Protein AF-A0A3P1SXV9-F1 (afdb_monomer_lite)

Secondary structure (DSSP, 8-state):
---------TT-----TTTTTS-PPPEEEETTEEEEEHHHHHHHHTPPP-TTTTTTS-GGGEEEEEEEETTEEEEEEEEEHHHHHHHHHH--S-HHHHHHHHHIIIIIHHHHHHHSS-------SS-SEEETTS--EEEEETTEEEEEEEETTEEEEEHHHHHHHTT--S-HHHHHHHHGGGSS-EEEEEETT-SSPEEEEEHHHHHHHHHT-GGG-SS--------

Structure (mmCIF, N/CA/C/O backbone):
data_AF-A0A3P1SXV9-F1
#
_entry.id   AF-A0A3P1SXV9-F1
#
loop_
_atom_site.group_PDB
_atom_site.id
_atom_site.type_symbol
_atom_site.label_atom_id
_atom_site.label_alt_id
_atom_site.label_comp_id
_atom_site.label_asym_id
_atom_site.label_entity_id
_atom_site.label_seq_id
_atom_site.pdbx_PDB_ins_code
_atom_site.Cartn_x
_atom_site.Cartn_y
_atom_site.Cartn_z
_atom_site.occupancy
_atom_site.B_iso_or_equiv
_atom_site.auth_seq_id
_atom_site.auth_comp_id
_atom_site.auth_asym_id
_atom_site.auth_atom_id
_atom_site.pdbx_PDB_model_num
ATOM 1 N N . MET A 1 1 ? -11.748 16.900 -32.948 1.00 36.78 1 MET A N 1
ATOM 2 C CA . MET A 1 1 ? -11.140 15.558 -32.818 1.00 36.78 1 MET A CA 1
ATOM 3 C C . MET A 1 1 ? -10.527 15.464 -31.430 1.00 36.78 1 MET A C 1
ATOM 5 O O . MET A 1 1 ? -9.451 16.001 -31.193 1.00 36.78 1 MET A O 1
ATOM 9 N N . GLU A 1 2 ? -11.293 14.920 -30.488 1.00 30.27 2 GLU A N 1
ATOM 10 C CA . GLU A 1 2 ? -10.910 14.786 -29.080 1.00 30.27 2 GLU A CA 1
ATOM 11 C C . GLU A 1 2 ? -9.734 13.822 -28.918 1.00 30.27 2 GLU A C 1
ATOM 13 O O . GLU A 1 2 ? -9.781 12.669 -29.347 1.00 30.27 2 GLU A O 1
ATOM 18 N N . LYS A 1 3 ? -8.665 14.304 -28.281 1.00 29.25 3 LYS A N 1
ATOM 19 C CA . LYS A 1 3 ? -7.526 13.486 -27.873 1.00 29.25 3 LYS A CA 1
ATOM 20 C C . LYS A 1 3 ? -7.948 12.684 -26.642 1.00 29.25 3 LYS A C 1
ATOM 22 O O . LYS A 1 3 ? -8.058 13.249 -25.556 1.00 29.25 3 LYS A O 1
ATOM 27 N N . LYS A 1 4 ? -8.188 11.379 -26.807 1.00 29.05 4 LYS A N 1
ATOM 28 C CA . LYS A 1 4 ? -8.381 10.460 -25.678 1.00 29.05 4 LYS A CA 1
ATOM 29 C C . LYS A 1 4 ? -7.120 10.470 -24.813 1.00 29.05 4 LYS A C 1
ATOM 31 O O . LYS A 1 4 ? -6.040 10.078 -25.246 1.00 29.05 4 LYS A O 1
ATOM 36 N N . LYS A 1 5 ? -7.285 10.987 -23.600 1.00 26.23 5 LYS A N 1
ATOM 37 C CA . LYS A 1 5 ? -6.325 10.980 -22.502 1.00 26.23 5 LYS A CA 1
ATOM 38 C C . LYS A 1 5 ? -6.169 9.523 -22.066 1.00 26.23 5 LYS A C 1
ATOM 40 O O . LYS A 1 5 ? -7.127 8.952 -21.560 1.00 26.23 5 LYS A O 1
ATOM 45 N N . THR A 1 6 ? -5.017 8.910 -22.321 1.00 31.61 6 THR A N 1
ATOM 46 C CA . THR A 1 6 ? -4.733 7.545 -21.864 1.00 31.61 6 THR A CA 1
ATOM 47 C C . THR A 1 6 ? -4.820 7.522 -20.342 1.00 31.61 6 THR A C 1
ATOM 49 O O . THR A 1 6 ? -4.060 8.209 -19.656 1.00 31.61 6 THR A O 1
ATOM 52 N N . GLU A 1 7 ? -5.814 6.800 -19.836 1.00 31.81 7 GLU A N 1
ATOM 53 C CA . GLU A 1 7 ? -6.092 6.622 -18.419 1.00 31.81 7 GLU A CA 1
ATOM 54 C C . GLU A 1 7 ? -4.882 5.953 -17.765 1.00 31.81 7 GLU A C 1
ATOM 56 O O . GLU A 1 7 ? -4.458 4.861 -18.142 1.00 31.81 7 GLU A O 1
ATOM 61 N N . GLN A 1 8 ? -4.268 6.661 -16.819 1.00 33.22 8 GLN A N 1
ATOM 62 C CA . GLN A 1 8 ? -3.246 6.083 -15.962 1.00 33.22 8 GLN A CA 1
ATOM 63 C C . GLN A 1 8 ? -3.925 5.021 -15.103 1.00 33.22 8 GLN A C 1
ATOM 65 O O . GLN A 1 8 ? -4.899 5.327 -14.419 1.00 33.22 8 GLN A O 1
ATOM 70 N N . ALA A 1 9 ? -3.413 3.792 -15.145 1.00 30.92 9 ALA A N 1
ATOM 71 C CA . ALA A 1 9 ? -3.861 2.699 -14.297 1.00 30.92 9 ALA A CA 1
ATOM 72 C C . ALA A 1 9 ? -3.662 3.071 -12.815 1.00 30.92 9 ALA A C 1
ATOM 74 O O . ALA A 1 9 ? -2.593 2.900 -12.230 1.00 30.92 9 ALA A O 1
ATOM 75 N N . THR A 1 10 ? -4.705 3.633 -12.210 1.00 37.09 10 THR A N 1
ATOM 76 C CA . THR A 1 10 ? -4.834 3.881 -10.776 1.00 37.09 10 THR A CA 1
ATOM 77 C C . THR A 1 10 ? -5.109 2.553 -10.087 1.00 37.09 10 THR A C 1
ATOM 79 O O . THR A 1 10 ? -6.245 2.091 -10.067 1.00 37.09 10 THR A O 1
ATOM 82 N N . GLY A 1 11 ? -4.078 1.917 -9.533 1.00 32.69 11 GLY A N 1
ATOM 83 C CA . GLY A 1 11 ? -4.290 0.717 -8.719 1.00 32.69 11 GLY A CA 1
ATOM 84 C C . GLY A 1 11 ? -3.034 0.051 -8.176 1.00 32.69 11 GLY A C 1
ATOM 85 O O . GLY A 1 11 ? -3.058 -0.457 -7.061 1.00 32.69 11 GLY A O 1
ATOM 86 N N . LEU A 1 12 ? -1.913 0.113 -8.895 1.00 36.62 12 LEU A N 1
ATOM 87 C CA . LEU A 1 12 ? -0.636 -0.385 -8.392 1.00 36.62 12 LEU A CA 1
ATOM 88 C C . LEU A 1 12 ? 0.218 0.801 -7.950 1.00 36.62 12 LEU A C 1
ATOM 90 O O . LEU A 1 12 ? 0.853 1.467 -8.766 1.00 36.62 12 LEU A O 1
ATOM 94 N N . GLN A 1 13 ? 0.258 1.060 -6.639 1.00 44.91 13 GLN A N 1
ATOM 95 C CA . GLN A 1 13 ? 1.390 1.778 -6.054 1.00 44.91 13 GLN A CA 1
ATOM 96 C C . GLN A 1 13 ? 2.610 0.854 -6.142 1.00 44.91 13 GLN A C 1
ATOM 98 O O . GLN A 1 13 ? 3.032 0.251 -5.158 1.00 44.91 13 GLN A O 1
ATOM 103 N N . VAL A 1 14 ? 3.160 0.716 -7.353 1.00 43.34 14 VAL A N 1
ATOM 104 C CA . VAL A 1 14 ? 4.544 0.288 -7.526 1.00 43.34 14 VAL A CA 1
ATOM 105 C C . VAL A 1 14 ? 5.342 1.299 -6.726 1.00 43.34 14 VAL A C 1
ATOM 107 O O . VAL A 1 14 ? 5.269 2.489 -7.020 1.00 43.34 14 VAL A O 1
ATOM 110 N N . PHE A 1 15 ? 5.977 0.823 -5.660 1.00 51.47 15 PHE A N 1
ATOM 111 C CA . PHE A 1 15 ? 7.021 1.483 -4.886 1.00 51.47 15 PHE A CA 1
ATOM 112 C C . PHE A 1 15 ? 7.352 2.907 -5.361 1.00 51.47 15 PHE A C 1
ATOM 114 O O . PHE A 1 15 ? 7.856 3.082 -6.473 1.00 51.47 15 PHE A O 1
ATOM 121 N N . ASN A 1 16 ? 7.099 3.917 -4.520 1.00 50.41 16 ASN A N 1
ATOM 122 C CA . ASN A 1 16 ? 7.359 5.334 -4.810 1.00 50.41 16 ASN A CA 1
ATOM 123 C C . ASN A 1 16 ? 8.874 5.626 -4.927 1.00 50.41 16 ASN A C 1
ATOM 125 O O . ASN A 1 16 ? 9.478 6.350 -4.144 1.00 50.41 16 ASN A O 1
ATOM 129 N N . PHE A 1 17 ? 9.500 5.107 -5.976 1.00 51.56 17 PHE A N 1
ATOM 130 C CA . PHE A 1 17 ? 10.822 5.463 -6.474 1.00 51.56 17 PHE A CA 1
ATOM 131 C C . PHE A 1 17 ? 10.899 6.944 -6.907 1.00 51.56 17 PHE A C 1
ATOM 133 O O . PHE A 1 17 ? 11.983 7.497 -7.098 1.00 51.56 17 PHE A O 1
ATOM 140 N N . ASN A 1 18 ? 9.742 7.595 -7.061 1.00 45.78 18 ASN A N 1
ATOM 141 C CA . ASN A 1 18 ? 9.585 8.859 -7.769 1.00 45.78 18 ASN A CA 1
ATOM 142 C C . ASN A 1 18 ? 9.675 10.115 -6.879 1.00 45.78 18 ASN A C 1
ATOM 144 O O . ASN A 1 18 ? 9.947 11.194 -7.395 1.00 45.78 18 ASN A O 1
ATOM 148 N N . GLU A 1 19 ? 9.507 10.020 -5.554 1.00 48.16 19 GLU A N 1
ATOM 149 C CA . GLU A 1 19 ? 9.389 11.235 -4.718 1.00 48.16 19 GLU A CA 1
ATOM 150 C C . GLU A 1 19 ? 10.676 12.070 -4.629 1.00 48.16 19 GLU A C 1
ATOM 152 O O . GLU A 1 19 ? 10.608 13.268 -4.365 1.00 48.16 19 GLU A O 1
ATOM 157 N N . LYS A 1 20 ? 11.855 11.477 -4.874 1.00 44.09 20 LYS A N 1
ATOM 158 C CA . LYS A 1 20 ? 13.149 12.182 -4.759 1.00 44.09 20 LYS A CA 1
ATOM 159 C C . LYS A 1 20 ? 14.043 12.123 -6.001 1.00 44.09 20 LYS A C 1
ATOM 161 O O . LYS A 1 20 ? 15.048 12.825 -6.040 1.00 44.09 20 LYS A O 1
ATOM 166 N N . ALA A 1 21 ? 13.730 11.298 -7.004 1.00 48.75 21 ALA A N 1
ATOM 167 C CA . ALA A 1 21 ? 14.647 11.031 -8.123 1.00 48.75 21 ALA A CA 1
ATOM 168 C C . ALA A 1 21 ? 14.397 11.880 -9.386 1.00 48.75 21 ALA A C 1
ATOM 170 O O . ALA A 1 21 ? 15.195 11.814 -10.323 1.00 48.75 21 ALA A O 1
ATOM 171 N N . GLY A 1 22 ? 13.304 12.653 -9.443 1.00 53.16 22 GLY A N 1
ATOM 172 C CA . GLY A 1 22 ? 12.987 13.554 -10.562 1.00 53.16 22 GLY A CA 1
ATOM 173 C C . GLY A 1 22 ? 12.858 12.874 -11.934 1.00 53.16 22 GLY A C 1
ATOM 174 O O . GLY A 1 22 ? 12.749 13.561 -12.945 1.00 53.16 22 GLY A O 1
ATOM 175 N N . THR A 1 23 ? 12.895 11.538 -11.998 1.00 61.59 23 THR A N 1
ATOM 176 C CA . THR A 1 23 ? 12.773 10.773 -13.240 1.00 61.59 23 THR A CA 1
ATOM 177 C C . THR A 1 23 ? 11.675 9.726 -13.074 1.00 61.59 23 THR A C 1
ATOM 179 O O . THR A 1 23 ? 11.861 8.799 -12.284 1.00 61.59 23 THR A O 1
ATOM 182 N N . PRO A 1 24 ? 10.553 9.844 -13.803 1.00 74.50 24 PRO A N 1
ATOM 183 C CA . PRO A 1 24 ? 9.509 8.831 -13.778 1.00 74.50 24 PRO A CA 1
ATOM 184 C C . PRO A 1 24 ? 10.002 7.541 -14.447 1.00 74.50 24 PRO A C 1
ATOM 186 O O . PRO A 1 24 ? 10.679 7.591 -15.475 1.00 74.50 24 PRO A O 1
ATOM 189 N N . ILE A 1 25 ? 9.644 6.388 -13.877 1.00 83.75 25 ILE A N 1
ATOM 190 C CA . ILE A 1 25 ? 9.843 5.086 -14.523 1.00 83.75 25 ILE A CA 1
ATOM 191 C C . ILE A 1 25 ? 8.718 4.903 -15.539 1.00 83.75 25 ILE A C 1
ATOM 193 O O . ILE A 1 25 ? 7.543 4.980 -15.181 1.00 83.75 25 ILE A O 1
ATOM 197 N N . ARG A 1 26 ? 9.065 4.673 -16.807 1.00 87.19 26 ARG A N 1
ATOM 198 C CA . ARG A 1 26 ? 8.078 4.321 -17.835 1.00 87.19 26 ARG A CA 1
ATOM 199 C C . ARG A 1 26 ? 7.645 2.865 -17.669 1.00 87.19 26 ARG A C 1
ATOM 201 O O . ARG A 1 26 ? 8.497 1.984 -17.534 1.00 87.19 26 ARG A O 1
ATOM 208 N N . VAL A 1 27 ? 6.331 2.638 -17.699 1.00 88.56 27 VAL A N 1
ATOM 209 C CA . VAL A 1 27 ? 5.698 1.330 -17.474 1.00 88.56 27 VAL A CA 1
ATOM 210 C C . VAL A 1 27 ? 4.686 1.043 -18.575 1.00 88.56 27 VAL A C 1
ATOM 212 O O . VAL A 1 27 ? 3.942 1.941 -18.968 1.00 88.56 27 VAL A O 1
ATOM 215 N N . GLN A 1 28 ? 4.661 -0.197 -19.053 1.00 85.62 28 GLN A N 1
ATOM 216 C CA . GLN A 1 28 ? 3.663 -0.714 -19.985 1.00 85.62 28 GLN A CA 1
ATOM 217 C C . GLN A 1 28 ? 3.030 -1.968 -19.377 1.00 85.62 28 GLN A C 1
ATOM 219 O O . GLN A 1 28 ? 3.745 -2.822 -18.862 1.00 85.62 28 GLN A O 1
ATOM 224 N N . LEU A 1 29 ? 1.705 -2.086 -19.436 1.00 86.50 29 LEU A N 1
ATOM 225 C CA . LEU A 1 29 ? 1.008 -3.311 -19.042 1.00 86.50 29 LEU A CA 1
ATOM 226 C C . LEU A 1 29 ? 0.931 -4.255 -20.243 1.00 86.50 29 LEU A C 1
ATOM 228 O O . LEU A 1 29 ? 0.479 -3.851 -21.318 1.00 86.50 29 LEU A O 1
ATOM 232 N N . ILE A 1 30 ? 1.388 -5.492 -20.059 1.00 85.12 30 ILE A N 1
ATOM 233 C CA . ILE A 1 30 ? 1.316 -6.571 -21.049 1.00 85.12 30 ILE A CA 1
ATOM 234 C C . ILE A 1 30 ? 0.775 -7.795 -20.318 1.00 85.12 30 ILE A C 1
ATOM 236 O O . ILE A 1 30 ? 1.402 -8.249 -19.368 1.00 85.12 30 ILE A O 1
ATOM 240 N N . ASN A 1 31 ? -0.371 -8.327 -20.752 1.00 86.19 31 ASN A N 1
ATOM 241 C CA . ASN A 1 31 ? -1.045 -9.458 -20.094 1.00 86.19 31 ASN A CA 1
ATOM 242 C C . ASN A 1 31 ? -1.280 -9.225 -18.588 1.00 86.19 31 ASN A C 1
ATOM 244 O O . ASN A 1 31 ? -0.997 -10.099 -17.779 1.00 86.19 31 ASN A O 1
ATOM 248 N N . ASP A 1 32 ? -1.727 -8.021 -18.220 1.00 81.44 32 ASP A N 1
ATOM 249 C CA . ASP A 1 32 ? -1.915 -7.578 -16.828 1.00 81.44 32 ASP A CA 1
ATOM 250 C C . ASP A 1 32 ? -0.645 -7.565 -15.953 1.00 81.44 32 ASP A C 1
ATOM 252 O O . ASP A 1 32 ? -0.708 -7.223 -14.772 1.00 81.44 32 ASP A O 1
ATOM 256 N N . GLU A 1 33 ? 0.528 -7.827 -16.534 1.00 83.75 33 GLU A N 1
ATOM 257 C CA . GLU A 1 33 ? 1.816 -7.708 -15.858 1.00 83.75 33 GLU A CA 1
ATOM 258 C C . GLU A 1 33 ? 2.520 -6.390 -16.221 1.00 83.75 33 GLU A C 1
ATOM 260 O O . GLU A 1 33 ? 2.553 -5.987 -17.394 1.00 83.75 33 GLU A O 1
ATOM 265 N N . PRO A 1 34 ? 3.114 -5.688 -15.241 1.00 88.62 34 PRO A N 1
ATOM 266 C CA . PRO A 1 34 ? 3.848 -4.461 -15.498 1.00 88.62 34 PRO A CA 1
ATOM 267 C C . PRO A 1 34 ? 5.258 -4.742 -16.033 1.00 88.62 34 PRO A C 1
ATOM 269 O O . PRO A 1 34 ? 6.064 -5.450 -15.426 1.00 88.62 34 PRO A O 1
ATOM 272 N N . TRP A 1 35 ? 5.580 -4.095 -17.151 1.00 91.12 35 TRP A N 1
ATOM 273 C CA . TRP A 1 35 ? 6.908 -4.063 -17.754 1.00 91.12 35 TRP A CA 1
ATOM 274 C C . TRP A 1 35 ? 7.522 -2.675 -17.612 1.00 91.12 35 TRP A C 1
ATOM 276 O O . TRP A 1 35 ? 6.931 -1.671 -18.011 1.00 91.12 35 TRP A O 1
ATOM 286 N N . PHE A 1 36 ? 8.732 -2.621 -17.062 1.00 92.00 36 PHE A N 1
ATOM 287 C CA . PHE A 1 36 ? 9.435 -1.388 -16.716 1.00 92.00 36 PHE A CA 1
ATOM 288 C C . PHE A 1 36 ? 10.600 -1.148 -17.667 1.00 92.00 36 PHE A C 1
ATOM 290 O O . PHE A 1 36 ? 11.388 -2.060 -17.913 1.00 92.00 36 PHE A O 1
ATOM 297 N N . VAL A 1 37 ? 10.789 0.086 -18.140 1.00 91.75 37 VAL A N 1
ATOM 298 C CA . VAL A 1 37 ? 11.981 0.421 -18.935 1.00 91.75 37 VAL A CA 1
ATOM 299 C C . VAL A 1 37 ? 13.239 0.267 -18.074 1.00 91.75 37 VAL A C 1
ATOM 301 O O . VAL A 1 37 ? 13.444 0.996 -17.101 1.00 91.75 37 VAL A O 1
ATOM 304 N N . ALA A 1 38 ? 14.127 -0.648 -18.465 1.00 92.25 38 AL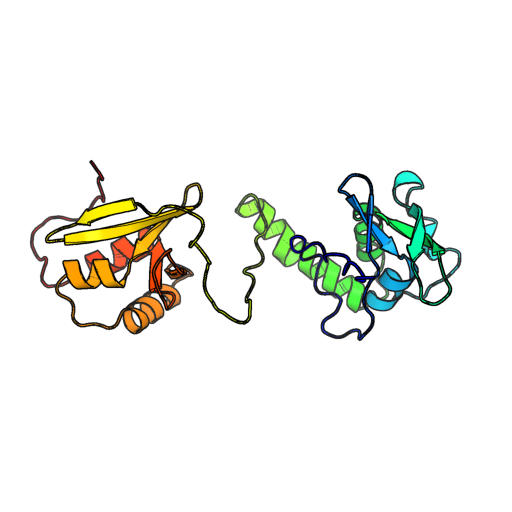A A N 1
ATOM 305 C CA . ALA A 1 38 ? 15.267 -1.068 -17.650 1.00 92.25 38 ALA A CA 1
ATOM 306 C C . ALA A 1 38 ? 16.239 0.085 -17.350 1.00 92.25 38 ALA A C 1
ATOM 308 O O . ALA A 1 38 ? 16.766 0.204 -16.242 1.00 92.25 38 ALA A O 1
ATOM 309 N N . LYS A 1 39 ? 16.435 0.978 -18.327 1.00 90.88 39 LYS A N 1
ATOM 310 C CA . LYS A 1 39 ? 17.289 2.164 -18.187 1.00 90.88 39 LYS A CA 1
ATOM 311 C C . LYS A 1 39 ? 16.770 3.129 -17.117 1.00 90.88 39 LYS A C 1
ATOM 313 O O . LYS A 1 39 ? 17.565 3.690 -16.364 1.00 90.88 39 LYS A O 1
ATOM 318 N N . ASP A 1 40 ? 15.453 3.305 -17.036 1.00 89.25 40 ASP A N 1
ATOM 319 C CA . ASP A 1 40 ? 14.834 4.194 -16.052 1.00 89.25 40 ASP A CA 1
ATOM 320 C C . ASP A 1 40 ? 14.959 3.584 -14.651 1.00 89.25 40 ASP A C 1
ATOM 322 O O . ASP A 1 40 ? 15.370 4.271 -13.717 1.00 89.25 40 ASP A O 1
ATOM 326 N N . VAL A 1 41 ? 14.713 2.274 -14.526 1.00 89.31 41 VAL A N 1
ATOM 327 C CA . VAL A 1 41 ? 14.892 1.524 -13.271 1.00 89.31 41 VAL A CA 1
ATOM 328 C C . VAL A 1 41 ? 16.325 1.653 -12.753 1.00 89.31 41 VAL A C 1
ATOM 330 O O . VAL A 1 41 ? 16.525 2.012 -11.594 1.00 89.31 41 VAL A O 1
ATOM 333 N N . CYS A 1 42 ? 17.330 1.447 -13.612 1.00 89.94 42 CYS A N 1
ATOM 334 C CA . CYS A 1 42 ? 18.735 1.586 -13.223 1.00 89.94 42 CYS A CA 1
ATOM 335 C C . CYS A 1 42 ? 19.048 3.002 -12.731 1.00 89.94 42 CYS A C 1
ATOM 337 O O . CYS A 1 42 ? 19.658 3.172 -11.678 1.00 89.94 42 CYS A O 1
ATOM 339 N N . LYS A 1 43 ? 18.566 4.030 -13.438 1.00 88.06 43 LYS A N 1
ATOM 340 C CA . LYS A 1 43 ? 18.774 5.428 -13.041 1.00 88.06 43 LYS A CA 1
ATOM 341 C C . LYS A 1 43 ? 18.184 5.722 -11.662 1.00 88.06 43 LYS A C 1
ATOM 343 O O . LYS A 1 43 ? 18.823 6.392 -10.848 1.00 88.06 43 LYS A O 1
ATOM 348 N N . VAL A 1 44 ? 16.980 5.225 -11.385 1.00 85.44 44 VAL A N 1
ATOM 349 C CA . VAL A 1 44 ? 16.336 5.460 -10.090 1.00 85.44 44 VAL A CA 1
ATOM 350 C C . VAL A 1 44 ? 17.030 4.683 -8.975 1.00 85.44 44 VAL A C 1
ATOM 352 O O . VAL A 1 44 ? 17.302 5.259 -7.921 1.00 85.44 44 VAL A O 1
ATOM 355 N N . LEU A 1 45 ? 17.414 3.434 -9.232 1.00 86.25 45 LEU A N 1
ATOM 356 C CA . LEU A 1 45 ? 18.186 2.620 -8.298 1.00 86.25 45 LEU A CA 1
ATOM 357 C C . LEU A 1 45 ? 19.639 3.077 -8.146 1.00 86.25 45 LEU A C 1
ATOM 359 O O . LEU A 1 45 ? 20.337 2.504 -7.325 1.00 86.25 45 LEU A O 1
ATOM 363 N N . GLY A 1 46 ? 20.113 4.089 -8.880 1.00 86.06 46 GLY A N 1
ATOM 364 C CA . GLY A 1 46 ? 21.506 4.552 -8.809 1.00 86.06 46 GLY A CA 1
ATOM 365 C C . GLY A 1 46 ? 22.513 3.558 -9.396 1.00 86.06 46 GLY A C 1
ATOM 366 O O . GLY A 1 46 ? 23.672 3.549 -9.001 1.00 86.06 46 GLY A O 1
ATOM 367 N N . ILE A 1 47 ? 22.066 2.708 -10.317 1.00 88.25 47 ILE A N 1
ATOM 368 C CA . ILE A 1 47 ? 22.870 1.691 -10.990 1.00 88.25 47 ILE A CA 1
ATOM 369 C C . ILE A 1 47 ? 23.365 2.259 -12.317 1.00 88.25 47 ILE A C 1
ATOM 371 O O . ILE A 1 47 ? 22.578 2.748 -13.133 1.00 88.25 47 ILE A O 1
ATOM 375 N N . THR A 1 48 ? 24.672 2.166 -12.556 1.00 88.94 48 THR A N 1
ATOM 376 C CA . THR A 1 48 ? 25.270 2.561 -13.833 1.00 88.94 48 THR A CA 1
ATOM 377 C C . THR A 1 48 ? 24.792 1.631 -14.943 1.00 88.94 48 THR A C 1
ATOM 379 O O . THR A 1 48 ? 24.995 0.418 -14.891 1.00 88.94 48 THR A O 1
ATOM 382 N N . TRP A 1 49 ? 24.162 2.212 -15.963 1.00 90.06 49 TRP A N 1
ATOM 383 C CA . TRP A 1 49 ? 23.714 1.480 -17.143 1.00 90.06 49 TRP A CA 1
ATOM 384 C C . TRP A 1 49 ? 24.907 1.084 -18.020 1.00 90.06 49 TRP A C 1
ATOM 386 O O . TRP A 1 49 ? 25.647 1.948 -18.491 1.00 90.06 49 TRP A O 1
ATOM 396 N N . SER A 1 50 ? 25.063 -0.212 -18.274 1.00 89.56 50 SER A N 1
ATOM 397 C CA . SER A 1 50 ? 26.046 -0.788 -19.190 1.00 89.56 50 SER A CA 1
ATOM 398 C C . SER A 1 50 ? 25.400 -1.893 -20.032 1.00 89.56 50 SER A C 1
ATOM 400 O O . SER A 1 50 ? 24.295 -2.349 -19.737 1.00 89.56 50 SER A O 1
ATOM 402 N N . GLY A 1 51 ? 26.086 -2.351 -21.084 1.00 85.88 51 GLY A N 1
ATOM 403 C CA . GLY A 1 51 ? 25.602 -3.474 -21.900 1.00 85.88 51 GLY A CA 1
ATOM 404 C C . GLY A 1 51 ? 25.402 -4.768 -21.100 1.00 85.88 51 GLY A C 1
ATOM 405 O O . GLY A 1 51 ? 24.565 -5.580 -21.467 1.00 85.88 51 GLY A O 1
ATOM 406 N N . HIS A 1 52 ? 26.105 -4.906 -19.971 1.00 88.31 52 HIS A N 1
ATOM 407 C CA . HIS A 1 52 ? 26.121 -6.105 -19.131 1.00 88.31 52 HIS A CA 1
ATOM 408 C C . HIS A 1 52 ? 25.160 -6.049 -17.936 1.00 88.31 52 HIS A C 1
ATOM 410 O O . HIS A 1 52 ? 25.049 -7.013 -17.176 1.00 88.31 52 HIS A O 1
ATOM 416 N N . THR A 1 53 ? 24.450 -4.932 -17.728 1.00 88.75 53 THR A N 1
ATOM 417 C CA . THR A 1 53 ? 23.597 -4.738 -16.541 1.00 88.75 53 THR A CA 1
ATOM 418 C C . THR A 1 53 ? 22.510 -5.812 -16.409 1.00 88.75 53 THR A C 1
ATOM 420 O O . THR A 1 53 ? 22.128 -6.169 -15.295 1.00 88.75 53 THR A O 1
ATOM 423 N N . LEU A 1 54 ? 22.026 -6.357 -17.530 1.00 91.81 54 LEU A N 1
ATOM 424 C CA . LEU A 1 54 ? 20.925 -7.326 -17.568 1.00 91.81 54 LEU A CA 1
ATOM 425 C C . LEU A 1 54 ? 21.372 -8.764 -17.877 1.00 91.81 54 LEU A C 1
ATOM 427 O O . LEU A 1 54 ? 20.520 -9.640 -18.037 1.00 91.81 54 LEU A O 1
ATOM 431 N N . ASP A 1 55 ? 22.676 -9.041 -17.950 1.00 91.06 55 ASP A N 1
ATOM 432 C CA . ASP A 1 55 ? 23.202 -10.364 -18.340 1.00 91.06 55 ASP A CA 1
ATOM 433 C C . ASP A 1 55 ? 22.718 -11.477 -17.411 1.00 91.06 55 ASP A C 1
ATOM 435 O O . ASP A 1 55 ? 22.500 -12.614 -17.813 1.00 91.06 55 ASP A O 1
ATOM 439 N N . GLN A 1 56 ? 22.502 -11.120 -16.153 1.00 89.38 56 GLN A N 1
ATOM 440 C CA . GLN A 1 56 ? 22.192 -12.043 -15.068 1.00 89.38 56 GLN A CA 1
ATOM 441 C C . GLN A 1 56 ? 20.683 -12.161 -14.815 1.00 89.38 56 GLN A C 1
ATOM 443 O O . GLN A 1 56 ? 20.237 -12.935 -13.958 1.00 89.38 56 GLN A O 1
ATOM 448 N N . ILE A 1 57 ? 19.887 -11.385 -15.553 1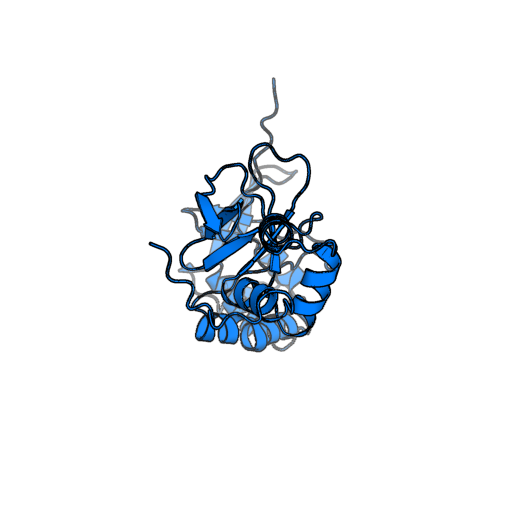.00 93.12 57 ILE A N 1
ATOM 449 C CA . ILE A 1 57 ? 18.433 -11.486 -15.573 1.00 93.12 57 ILE A CA 1
ATOM 450 C C . ILE A 1 57 ? 18.052 -12.550 -16.614 1.00 93.12 57 ILE A C 1
ATOM 452 O O . ILE A 1 57 ? 18.548 -12.477 -17.745 1.00 93.12 57 ILE A O 1
ATOM 456 N N . PRO A 1 58 ? 17.198 -13.530 -16.251 1.00 94.06 58 PRO A N 1
ATOM 457 C CA . PRO A 1 58 ? 16.686 -14.524 -17.190 1.00 94.06 58 PRO A CA 1
ATOM 458 C C . PRO A 1 58 ? 16.036 -13.865 -18.406 1.00 94.06 58 PRO A C 1
ATOM 460 O O . PRO A 1 58 ? 15.439 -12.795 -18.283 1.00 94.06 58 PRO A O 1
ATOM 463 N N . ASN A 1 59 ? 16.125 -14.513 -19.567 1.00 92.94 59 ASN A N 1
ATOM 464 C CA . ASN A 1 59 ? 15.531 -13.994 -20.801 1.00 92.94 59 ASN A CA 1
ATOM 465 C C . ASN A 1 59 ? 14.008 -13.828 -20.694 1.00 92.94 59 ASN A C 1
ATOM 467 O O . ASN A 1 59 ? 13.476 -12.910 -21.296 1.00 92.94 59 ASN A O 1
ATOM 471 N N . ASP A 1 60 ? 13.329 -14.612 -19.856 1.00 92.81 60 ASP A N 1
ATOM 472 C CA . ASP A 1 60 ? 11.877 -14.494 -19.647 1.00 92.81 60 ASP A CA 1
ATOM 473 C C . ASP A 1 60 ? 11.479 -13.210 -18.902 1.00 92.81 60 ASP A C 1
ATOM 475 O O . ASP A 1 60 ? 10.333 -12.776 -18.951 1.00 92.81 60 ASP A O 1
ATOM 479 N N . TRP A 1 61 ? 12.420 -12.589 -18.184 1.00 93.75 61 TRP A N 1
ATOM 480 C CA . TRP A 1 61 ? 12.176 -11.395 -17.366 1.00 93.75 61 TRP A CA 1
ATOM 481 C C . TRP A 1 61 ? 12.733 -10.118 -17.998 1.00 93.75 61 TRP A C 1
ATOM 483 O O . TRP A 1 61 ? 12.732 -9.065 -17.354 1.00 93.75 61 TRP A O 1
ATOM 493 N N . LYS A 1 62 ? 13.232 -10.194 -19.238 1.00 93.81 62 LYS A N 1
ATOM 494 C CA . LYS A 1 62 ? 13.736 -9.051 -20.006 1.00 93.81 62 LYS A CA 1
ATOM 495 C C . LYS A 1 62 ? 13.302 -9.150 -21.466 1.00 93.81 62 LYS A C 1
ATOM 497 O O . LYS A 1 62 ? 13.265 -10.225 -22.042 1.00 93.81 62 LYS A O 1
ATOM 502 N N . GLY A 1 63 ? 13.018 -8.022 -22.095 1.00 92.38 63 GLY A N 1
ATOM 503 C CA . GLY A 1 63 ? 12.564 -8.004 -23.483 1.00 92.38 63 GLY A CA 1
ATOM 504 C C . GLY A 1 63 ? 12.535 -6.601 -24.065 1.00 92.38 63 GLY A C 1
ATOM 505 O O . GLY A 1 63 ? 12.845 -5.629 -23.379 1.00 92.38 63 GLY A O 1
ATOM 506 N N . SER A 1 64 ? 12.160 -6.493 -25.335 1.00 92.06 64 SER A N 1
ATOM 507 C CA . SER A 1 64 ? 11.898 -5.202 -25.974 1.00 92.06 64 SER A CA 1
ATOM 508 C C . SER A 1 64 ? 10.399 -4.963 -26.028 1.00 92.06 64 SER A C 1
ATOM 510 O O . SER A 1 64 ? 9.657 -5.767 -26.586 1.00 92.06 64 SER A O 1
ATOM 512 N N . VAL A 1 65 ? 9.971 -3.855 -25.433 1.00 89.50 65 VAL A N 1
ATOM 513 C CA . VAL A 1 65 ? 8.570 -3.438 -25.386 1.00 89.50 65 VAL A CA 1
ATOM 514 C C . VAL A 1 65 ? 8.433 -2.107 -26.114 1.00 89.50 65 VAL A C 1
ATOM 516 O O . VAL A 1 65 ? 9.301 -1.235 -26.009 1.00 89.50 65 VAL A O 1
ATOM 519 N N . SER A 1 66 ? 7.345 -1.950 -26.868 1.00 89.94 66 SER A N 1
ATOM 520 C CA . SER A 1 66 ? 7.059 -0.714 -27.589 1.00 89.94 66 SER A CA 1
ATOM 521 C C . SER A 1 66 ? 6.503 0.336 -26.634 1.00 89.94 66 SER A C 1
ATOM 523 O O . SER A 1 66 ? 5.493 0.107 -25.973 1.00 89.94 66 SER A O 1
ATOM 525 N N . PHE A 1 67 ? 7.150 1.497 -26.594 1.00 87.75 67 PHE A N 1
ATOM 526 C CA . PHE A 1 67 ? 6.682 2.673 -25.872 1.00 87.75 67 PHE A CA 1
ATOM 527 C C . PHE A 1 67 ? 6.474 3.827 -26.841 1.00 87.75 67 PHE A C 1
ATOM 529 O O . PHE A 1 67 ? 7.306 4.079 -27.716 1.00 87.75 67 PHE A O 1
ATOM 536 N N . THR A 1 68 ? 5.408 4.592 -26.631 1.00 83.25 68 THR A N 1
ATOM 537 C CA . THR A 1 68 ? 5.217 5.870 -27.317 1.00 83.25 68 THR A CA 1
ATOM 538 C C . THR A 1 68 ? 6.067 6.936 -26.632 1.00 83.25 68 THR A C 1
ATOM 540 O O . THR A 1 68 ? 5.810 7.321 -25.491 1.00 83.25 68 THR A O 1
ATOM 543 N N . THR A 1 69 ? 7.104 7.412 -27.317 1.00 80.88 69 THR A N 1
ATOM 544 C CA . THR A 1 69 ? 7.935 8.535 -26.871 1.00 80.88 69 THR A CA 1
ATOM 545 C C . THR A 1 69 ? 7.641 9.770 -27.732 1.00 80.88 69 THR A C 1
ATOM 547 O O . THR A 1 69 ? 6.985 9.657 -28.770 1.00 80.88 69 THR A O 1
ATOM 550 N N . PRO A 1 70 ? 8.106 10.977 -27.350 1.00 78.00 70 PRO A N 1
ATOM 551 C CA . PRO A 1 70 ? 7.931 12.174 -28.181 1.00 78.00 70 PRO A CA 1
ATOM 552 C C . PRO A 1 70 ? 8.500 12.036 -29.603 1.00 78.00 70 PRO A C 1
ATOM 554 O O . PRO A 1 70 ? 8.062 12.741 -30.503 1.00 78.00 70 PRO A O 1
ATOM 557 N N . GLY A 1 71 ? 9.455 11.121 -29.808 1.00 80.56 71 GLY A N 1
ATOM 558 C CA . GLY A 1 71 ? 10.023 10.789 -31.117 1.00 80.56 71 GLY A CA 1
ATOM 559 C C . GLY A 1 71 ? 9.276 9.686 -31.878 1.00 80.56 71 GLY A C 1
ATOM 560 O O . GLY A 1 71 ? 9.797 9.195 -32.873 1.00 80.56 71 GLY A O 1
ATOM 561 N N . GLY A 1 72 ? 8.096 9.267 -31.411 1.00 88.25 72 GLY A N 1
ATOM 562 C CA . GLY A 1 72 ? 7.305 8.179 -31.989 1.00 88.25 72 GLY A CA 1
ATOM 563 C C . GLY A 1 72 ? 7.388 6.876 -31.190 1.00 88.25 72 GLY A C 1
ATOM 564 O O . GLY A 1 72 ? 7.857 6.841 -30.052 1.00 88.25 72 GLY A O 1
ATOM 565 N N . ASN A 1 73 ? 6.901 5.783 -31.778 1.00 87.50 73 ASN A N 1
ATOM 566 C CA . ASN A 1 73 ? 6.965 4.467 -31.144 1.00 87.50 73 ASN A CA 1
ATOM 567 C C . ASN A 1 73 ? 8.394 3.921 -31.208 1.00 87.50 73 ASN A C 1
ATOM 569 O O . ASN A 1 73 ? 8.955 3.742 -32.287 1.00 87.50 73 ASN A O 1
ATOM 573 N N . GLN A 1 74 ? 8.971 3.637 -30.043 1.00 89.12 74 GLN A N 1
ATOM 574 C CA . GLN A 1 74 ? 10.323 3.105 -29.903 1.00 89.12 74 GLN A CA 1
ATOM 575 C C . GLN A 1 74 ? 10.292 1.786 -29.138 1.00 89.12 74 GLN A C 1
ATOM 577 O O . GLN A 1 74 ? 9.565 1.643 -28.157 1.00 89.12 74 GLN A O 1
ATOM 582 N N . GLN A 1 75 ? 11.103 0.826 -29.579 1.00 91.44 75 GLN A N 1
ATOM 583 C CA . GLN A 1 75 ? 11.339 -0.413 -28.844 1.00 91.44 75 GLN A CA 1
ATOM 584 C C . GLN A 1 75 ? 12.384 -0.152 -27.761 1.00 91.44 75 GLN A C 1
ATOM 586 O O . GLN A 1 75 ? 13.519 0.217 -28.066 1.00 91.44 75 GLN A O 1
ATOM 591 N N . LEU A 1 76 ? 11.997 -0.309 -26.497 1.00 91.88 76 LEU A N 1
ATOM 592 C CA . LEU A 1 76 ? 12.870 -0.080 -25.351 1.00 91.88 76 LEU A CA 1
ATOM 593 C C . LEU A 1 76 ? 13.097 -1.375 -24.581 1.00 91.88 76 LEU A C 1
ATOM 595 O O . LEU A 1 76 ? 12.165 -2.140 -24.322 1.00 91.88 76 LEU A O 1
ATOM 599 N N . VAL A 1 77 ? 14.346 -1.570 -24.159 1.00 93.88 77 VAL A N 1
ATOM 600 C CA . VAL A 1 77 ? 14.724 -2.678 -23.282 1.00 93.88 77 VAL A CA 1
ATOM 601 C C . VAL A 1 77 ? 14.003 -2.517 -21.951 1.00 93.88 77 VAL A C 1
ATOM 603 O O . VAL A 1 77 ? 14.153 -1.507 -21.255 1.00 93.88 77 VAL A O 1
ATOM 606 N N . SER A 1 78 ? 13.219 -3.528 -21.620 1.00 94.25 78 SER A N 1
ATOM 607 C CA . SER A 1 78 ? 12.297 -3.548 -20.499 1.00 94.25 78 SER A CA 1
ATOM 608 C C . SER A 1 78 ? 12.464 -4.826 -19.696 1.00 94.25 78 SER A C 1
ATOM 610 O O . SER A 1 78 ? 12.927 -5.842 -20.211 1.00 94.25 78 SER A O 1
ATOM 612 N N . ILE A 1 79 ? 12.107 -4.754 -18.422 1.00 94.50 79 ILE A N 1
ATOM 613 C CA . ILE A 1 79 ? 12.175 -5.862 -17.475 1.00 94.50 79 ILE A CA 1
ATOM 614 C C . ILE A 1 79 ? 10.826 -6.045 -16.793 1.00 94.50 79 ILE A C 1
ATOM 616 O O . ILE A 1 79 ? 10.113 -5.067 -16.558 1.00 94.50 79 ILE A O 1
ATOM 620 N N . SER A 1 80 ? 10.494 -7.290 -16.468 1.00 94.19 80 SER A N 1
ATOM 621 C CA . SER A 1 80 ? 9.329 -7.603 -15.643 1.00 94.19 80 SER A CA 1
ATOM 622 C C . SER A 1 80 ? 9.572 -7.202 -14.184 1.00 94.19 80 SER A C 1
ATOM 624 O O . SER A 1 80 ? 10.695 -6.880 -13.777 1.00 94.19 80 SER A O 1
ATOM 626 N N . GLU A 1 81 ? 8.524 -7.265 -13.367 1.00 91.00 81 GLU A N 1
ATOM 627 C CA . GLU A 1 81 ? 8.609 -7.039 -11.921 1.00 91.00 81 GLU A CA 1
ATOM 628 C C . GLU A 1 81 ? 9.632 -7.971 -11.237 1.00 91.00 81 GLU A C 1
ATOM 630 O O . GLU A 1 81 ? 10.471 -7.520 -10.454 1.00 91.00 81 GLU A O 1
ATOM 635 N N . ALA A 1 82 ? 9.652 -9.255 -11.608 1.00 91.56 82 ALA A N 1
ATOM 636 C CA . ALA A 1 82 ? 10.641 -10.210 -11.104 1.00 91.56 82 ALA A CA 1
ATOM 637 C C . ALA A 1 82 ? 12.080 -9.816 -11.491 1.00 91.56 82 ALA A C 1
ATOM 639 O O . ALA A 1 82 ? 13.003 -9.903 -10.673 1.00 91.56 82 ALA A O 1
ATOM 640 N N . GLY A 1 83 ? 12.274 -9.328 -12.723 1.00 92.56 83 GLY A N 1
ATOM 641 C CA . GLY A 1 83 ? 13.556 -8.799 -13.188 1.00 92.56 83 GLY A CA 1
ATOM 642 C C . GLY A 1 83 ? 14.009 -7.572 -12.393 1.00 92.56 83 GLY A C 1
ATOM 643 O O . GLY A 1 83 ? 15.183 -7.480 -12.025 1.00 92.56 83 GLY A O 1
ATOM 644 N N . LEU A 1 84 ? 13.079 -6.670 -12.067 1.00 91.62 84 LEU A N 1
ATOM 645 C CA . LEU A 1 84 ? 13.332 -5.492 -11.236 1.00 91.62 84 LEU A CA 1
ATOM 646 C C . LEU A 1 84 ? 13.798 -5.889 -9.833 1.00 91.62 84 LEU A C 1
ATOM 648 O O . LEU A 1 84 ? 14.830 -5.393 -9.379 1.00 91.62 84 LEU A O 1
ATOM 652 N N . TYR A 1 85 ? 13.093 -6.808 -9.166 1.00 91.81 85 TYR A N 1
ATOM 653 C CA . TYR A 1 85 ? 13.486 -7.270 -7.831 1.00 91.81 85 TYR A CA 1
ATOM 654 C C . TYR A 1 85 ? 14.846 -7.961 -7.839 1.00 91.81 85 TYR A C 1
ATOM 656 O O . TYR A 1 85 ? 15.692 -7.659 -6.997 1.00 91.81 85 TYR A O 1
ATOM 664 N N . LYS A 1 86 ? 15.107 -8.826 -8.827 1.00 93.12 86 LYS A N 1
ATOM 665 C CA . LYS A 1 86 ? 16.414 -9.482 -8.965 1.00 93.12 86 LYS A CA 1
ATOM 666 C C . LYS A 1 86 ? 17.545 -8.466 -9.138 1.00 93.12 86 LYS A C 1
ATOM 668 O O . LYS A 1 86 ? 18.613 -8.631 -8.552 1.00 93.12 86 LYS A O 1
ATOM 673 N N . LEU A 1 87 ? 17.316 -7.422 -9.934 1.00 92.06 87 LEU A N 1
ATOM 674 C CA . LEU A 1 87 ? 18.291 -6.361 -10.171 1.00 92.06 87 LEU A CA 1
ATOM 675 C C . LEU A 1 87 ? 18.530 -5.512 -8.912 1.00 92.06 87 LEU A C 1
ATOM 677 O O . LEU A 1 87 ? 19.683 -5.225 -8.594 1.00 92.06 87 LEU A O 1
ATOM 681 N N . ALA A 1 88 ? 17.473 -5.173 -8.171 1.00 90.56 88 ALA A N 1
ATOM 682 C CA . ALA A 1 88 ? 17.578 -4.427 -6.919 1.00 90.56 88 ALA A CA 1
ATOM 683 C C . ALA A 1 88 ? 18.321 -5.218 -5.828 1.00 90.56 88 ALA A C 1
ATOM 685 O O . ALA A 1 88 ? 19.272 -4.701 -5.253 1.00 90.56 88 ALA A O 1
ATOM 686 N N . PHE A 1 89 ? 17.957 -6.485 -5.600 1.00 91.44 89 PHE A N 1
ATOM 687 C CA . PHE A 1 89 ? 18.564 -7.321 -4.553 1.00 91.44 89 PHE A CA 1
ATOM 688 C C . PHE A 1 89 ? 20.020 -7.695 -4.824 1.00 91.44 89 PHE A C 1
ATOM 690 O O . PHE A 1 89 ? 20.761 -8.009 -3.899 1.00 91.44 89 PHE A O 1
ATOM 697 N N . ARG A 1 90 ? 20.439 -7.697 -6.092 1.00 89.75 90 ARG A N 1
ATOM 698 C CA . ARG A 1 90 ? 21.831 -7.972 -6.464 1.00 89.75 90 ARG A CA 1
ATOM 699 C C . ARG A 1 90 ? 22.741 -6.760 -6.263 1.00 89.75 90 ARG A C 1
ATOM 701 O O . ARG A 1 90 ? 23.957 -6.917 -6.145 1.00 89.75 90 ARG A O 1
ATOM 708 N N . CYS A 1 91 ? 22.193 -5.553 -6.341 1.00 87.00 91 CYS A N 1
ATOM 709 C CA . CYS A 1 91 ? 23.002 -4.350 -6.338 1.00 87.00 91 CYS A CA 1
ATOM 710 C C . CYS A 1 91 ? 23.397 -3.959 -4.911 1.00 87.00 91 CYS A C 1
ATOM 712 O O . CYS A 1 91 ? 22.617 -3.325 -4.217 1.00 87.00 91 CYS A O 1
ATOM 714 N N . ASN A 1 92 ? 24.643 -4.259 -4.537 1.00 80.56 92 ASN A N 1
ATOM 715 C CA . ASN A 1 92 ? 25.222 -3.866 -3.242 1.00 80.56 92 ASN A CA 1
ATOM 716 C C . ASN A 1 92 ? 26.029 -2.555 -3.309 1.00 80.56 92 ASN A C 1
ATOM 718 O O . ASN A 1 92 ? 26.611 -2.121 -2.322 1.00 80.56 92 ASN A O 1
ATOM 722 N N . SER A 1 93 ? 26.187 -1.973 -4.502 1.00 81.88 93 SER A N 1
ATOM 723 C CA . SER A 1 93 ? 27.016 -0.773 -4.708 1.00 81.88 93 SER A CA 1
ATOM 724 C C . SER A 1 93 ? 26.213 0.524 -4.673 1.00 81.88 93 SER A C 1
ATOM 726 O O . SER A 1 93 ? 26.803 1.601 -4.703 1.00 81.88 93 SER A O 1
ATOM 728 N N . SER A 1 94 ? 24.882 0.441 -4.651 1.00 85.69 94 SER A N 1
ATOM 729 C CA . SER A 1 94 ? 24.015 1.613 -4.634 1.00 85.69 94 SER A CA 1
ATOM 730 C C . SER A 1 94 ? 23.225 1.685 -3.340 1.00 85.69 94 SER A C 1
ATOM 732 O O . SER A 1 94 ? 22.354 0.857 -3.083 1.00 85.69 94 SER A O 1
ATOM 734 N N . GLU A 1 95 ? 23.420 2.777 -2.604 1.00 86.44 95 GLU A N 1
ATOM 735 C CA . GLU A 1 95 ? 22.674 3.081 -1.381 1.00 86.44 95 GLU A CA 1
ATOM 736 C C . GLU A 1 95 ? 21.149 3.074 -1.609 1.00 86.44 95 GLU A C 1
ATOM 738 O O . GLU A 1 95 ? 20.371 2.736 -0.716 1.00 86.44 95 GLU A O 1
ATOM 743 N N . LYS A 1 96 ? 20.686 3.439 -2.814 1.00 84.50 96 LYS A N 1
ATOM 744 C CA . LYS A 1 96 ? 19.253 3.427 -3.143 1.00 84.50 96 LYS A CA 1
ATOM 745 C C . LYS A 1 96 ? 18.712 2.007 -3.299 1.00 84.50 96 LYS A C 1
ATOM 747 O O . LYS A 1 96 ? 17.599 1.743 -2.847 1.00 84.50 96 LYS A O 1
ATOM 752 N N . ALA A 1 97 ? 19.485 1.117 -3.921 1.00 87.06 97 ALA A N 1
ATOM 753 C CA . ALA A 1 97 ? 19.123 -0.290 -4.050 1.00 87.06 97 ALA A CA 1
ATOM 754 C C . ALA A 1 97 ? 19.162 -0.990 -2.684 1.00 87.06 97 ALA A C 1
ATOM 756 O O . ALA A 1 97 ? 18.218 -1.698 -2.339 1.00 87.06 97 ALA A O 1
ATOM 757 N N . ASP A 1 98 ? 20.162 -0.690 -1.852 1.00 88.81 98 ASP A N 1
ATOM 758 C CA . ASP A 1 98 ? 20.251 -1.224 -0.489 1.00 88.81 98 ASP A CA 1
ATOM 759 C C . ASP A 1 98 ? 19.076 -0.775 0.386 1.00 88.81 98 ASP A C 1
ATOM 761 O O . ASP A 1 98 ? 18.467 -1.586 1.084 1.00 88.81 98 ASP A O 1
ATOM 765 N N . LYS A 1 99 ? 18.692 0.509 0.331 1.00 86.25 99 LYS A N 1
ATOM 766 C CA . LYS A 1 99 ? 17.510 1.020 1.053 1.00 86.25 99 LYS A CA 1
ATOM 767 C C . LYS A 1 99 ? 16.228 0.314 0.628 1.00 86.25 99 LYS A C 1
ATOM 769 O O . LYS A 1 99 ? 15.417 -0.034 1.484 1.00 86.25 99 LYS A O 1
ATOM 774 N N . PHE A 1 100 ? 16.056 0.097 -0.674 1.00 85.50 100 PHE A N 1
ATOM 775 C CA . PHE A 1 100 ? 14.924 -0.649 -1.213 1.00 85.50 100 PHE A CA 1
ATOM 776 C C . PHE A 1 100 ? 14.906 -2.083 -0.672 1.00 85.50 100 PHE A C 1
ATOM 778 O O . PHE A 1 100 ? 13.904 -2.515 -0.105 1.00 85.50 100 PHE A O 1
ATOM 785 N N . THR A 1 101 ? 16.029 -2.793 -0.773 1.00 89.44 101 THR A N 1
ATOM 786 C CA . THR A 1 101 ? 16.171 -4.177 -0.305 1.00 89.44 101 THR A CA 1
ATOM 787 C C . THR A 1 101 ? 15.897 -4.298 1.194 1.00 89.44 101 THR A C 1
ATOM 789 O O . THR A 1 101 ? 15.102 -5.140 1.612 1.00 89.44 101 THR A O 1
ATOM 792 N N . ASN A 1 102 ? 16.477 -3.408 2.003 1.00 89.69 102 ASN A N 1
ATOM 793 C CA . ASN A 1 102 ? 16.272 -3.377 3.451 1.00 89.69 102 ASN A CA 1
ATOM 794 C C . ASN A 1 102 ? 14.818 -3.086 3.830 1.00 89.69 102 ASN A C 1
ATOM 796 O O . ASN A 1 102 ? 14.301 -3.685 4.770 1.00 89.69 102 ASN A O 1
ATOM 800 N N . TRP A 1 103 ? 14.133 -2.206 3.098 1.00 88.12 103 TRP A N 1
ATOM 801 C CA . TRP A 1 103 ? 12.710 -1.950 3.318 1.00 88.12 103 TRP A CA 1
ATOM 802 C C . TRP A 1 103 ? 11.850 -3.171 2.983 1.00 88.12 103 TRP A C 1
ATOM 804 O O . TRP A 1 103 ? 10.991 -3.560 3.779 1.00 88.12 103 TRP A O 1
ATOM 814 N N . VAL A 1 104 ? 12.110 -3.824 1.844 1.00 89.19 104 VAL A N 1
ATOM 815 C CA . VAL A 1 104 ? 11.379 -5.039 1.456 1.00 89.19 104 VAL A CA 1
ATOM 816 C C . VAL A 1 104 ? 11.572 -6.130 2.513 1.00 89.19 104 VAL A C 1
ATOM 818 O O . VAL A 1 104 ? 10.598 -6.716 2.988 1.00 89.19 104 VAL A O 1
ATOM 821 N N . ALA A 1 105 ? 12.817 -6.374 2.922 1.00 90.62 105 ALA A N 1
ATOM 822 C CA . ALA A 1 105 ? 13.163 -7.430 3.868 1.00 90.62 105 ALA A CA 1
ATOM 823 C C . ALA A 1 105 ? 12.749 -7.123 5.318 1.00 90.62 105 ALA A C 1
ATOM 825 O O . ALA A 1 105 ? 12.347 -8.031 6.044 1.00 90.62 105 ALA A O 1
ATOM 826 N N . GLY A 1 106 ? 12.845 -5.865 5.752 1.00 88.56 106 GLY A N 1
ATOM 827 C CA . GLY A 1 106 ? 12.593 -5.452 7.134 1.00 88.56 106 GLY A CA 1
ATOM 828 C C . GLY A 1 106 ? 11.140 -5.086 7.427 1.00 88.56 106 GLY A C 1
ATOM 829 O O . GLY A 1 106 ? 10.666 -5.300 8.544 1.00 88.56 106 GLY A O 1
ATOM 830 N N . GLU A 1 107 ? 10.410 -4.563 6.440 1.00 85.44 107 GLU A N 1
ATOM 831 C CA . GLU A 1 107 ? 9.039 -4.082 6.631 1.00 85.44 107 GLU A CA 1
ATOM 832 C C . GLU A 1 107 ? 8.017 -4.910 5.851 1.00 85.44 107 GLU A C 1
ATOM 834 O O . GLU A 1 107 ? 7.075 -5.438 6.450 1.00 85.44 107 GLU A O 1
ATOM 839 N N . VAL A 1 108 ? 8.196 -5.053 4.535 1.00 87.12 108 VAL A N 1
ATOM 840 C CA . VAL A 1 108 ? 7.170 -5.652 3.666 1.00 87.12 108 VAL A CA 1
ATOM 841 C C . VAL A 1 108 ? 7.004 -7.137 3.911 1.00 87.12 108 VAL A C 1
ATOM 843 O O . VAL A 1 108 ? 5.916 -7.571 4.288 1.00 87.12 108 VAL A O 1
ATOM 846 N N . LEU A 1 109 ? 8.065 -7.925 3.728 1.00 91.06 109 LEU A N 1
ATOM 847 C CA . LEU A 1 109 ? 7.989 -9.378 3.870 1.00 91.06 109 LEU A CA 1
ATOM 848 C C . LEU A 1 109 ? 7.562 -9.795 5.288 1.00 91.06 109 LEU A C 1
ATOM 850 O O . LEU A 1 109 ? 6.686 -10.657 5.406 1.00 91.06 109 LEU A O 1
ATOM 854 N N . PRO A 1 110 ? 8.064 -9.172 6.378 1.00 90.06 110 PRO A N 1
ATOM 855 C CA . PRO A 1 110 ? 7.593 -9.483 7.722 1.00 90.06 110 PRO A CA 1
ATOM 856 C C . PRO A 1 110 ? 6.122 -9.138 7.941 1.00 90.06 110 PRO A C 1
ATOM 858 O O . PRO A 1 110 ? 5.446 -9.876 8.658 1.00 90.06 110 PRO A O 1
ATOM 861 N N . ARG A 1 111 ? 5.613 -8.050 7.342 1.00 82.12 111 ARG A N 1
ATOM 862 C CA . ARG A 1 111 ? 4.181 -7.728 7.388 1.00 82.12 111 ARG A CA 1
ATOM 863 C C . ARG A 1 111 ? 3.370 -8.764 6.625 1.00 82.12 111 ARG A C 1
ATOM 865 O O . ARG A 1 111 ? 2.515 -9.377 7.247 1.00 82.12 111 ARG A O 1
ATOM 872 N N . ILE A 1 112 ? 3.703 -9.058 5.365 1.00 88.25 112 ILE A N 1
ATOM 873 C CA . ILE A 1 112 ? 3.013 -10.091 4.569 1.00 88.25 112 ILE A CA 1
ATOM 874 C C . ILE A 1 112 ? 2.968 -11.422 5.325 1.00 88.25 112 ILE A C 1
ATOM 876 O O . ILE A 1 112 ? 1.897 -12.004 5.463 1.00 88.25 112 ILE A O 1
ATOM 880 N N . ARG A 1 113 ? 4.095 -11.870 5.896 1.00 93.25 113 ARG A N 1
ATOM 881 C CA . ARG A 1 113 ? 4.155 -13.111 6.688 1.00 93.25 113 ARG A CA 1
ATOM 882 C C . ARG A 1 113 ? 3.209 -13.096 7.894 1.00 93.25 113 ARG A C 1
ATOM 884 O O . ARG A 1 113 ? 2.671 -14.138 8.248 1.00 93.25 113 ARG A O 1
ATOM 891 N N . LYS A 1 114 ? 3.048 -11.947 8.561 1.00 82.19 114 LYS A N 1
ATOM 892 C CA . LYS A 1 114 ? 2.223 -11.807 9.775 1.00 82.19 114 LYS A CA 1
ATOM 893 C C . LYS A 1 114 ? 0.736 -11.621 9.474 1.00 82.19 114 LYS A C 1
ATOM 895 O O . LYS A 1 114 ? -0.085 -12.139 10.219 1.00 82.19 114 LYS A O 1
ATOM 900 N N . THR A 1 115 ? 0.394 -10.850 8.445 1.00 80.50 115 THR A N 1
ATOM 901 C CA . THR A 1 115 ? -0.984 -10.403 8.170 1.00 80.50 115 THR A CA 1
ATOM 902 C C . THR A 1 115 ? -1.596 -11.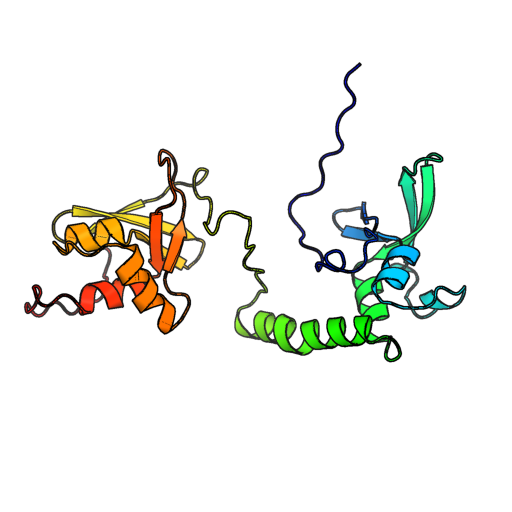034 6.923 1.00 80.50 115 THR A C 1
ATOM 904 O O . THR A 1 115 ? -2.763 -10.790 6.640 1.00 80.50 115 THR A O 1
ATOM 907 N N . GLY A 1 116 ? -0.831 -11.812 6.153 1.00 81.62 116 GLY A N 1
ATOM 908 C CA . GLY A 1 116 ? -1.267 -12.393 4.878 1.00 81.62 116 GLY A CA 1
ATOM 909 C C . GLY A 1 116 ? -1.256 -11.412 3.700 1.00 81.62 116 GLY A C 1
ATOM 910 O O . GLY A 1 116 ? -1.600 -11.791 2.587 1.00 81.62 116 GLY A O 1
ATOM 911 N N . GLY A 1 117 ? -0.848 -10.157 3.910 1.00 76.88 117 GLY A N 1
ATOM 912 C CA . GLY A 1 117 ? -0.781 -9.150 2.852 1.00 76.88 117 GLY A CA 1
ATOM 913 C C . GLY A 1 117 ? -0.133 -7.845 3.305 1.00 76.88 117 GLY A C 1
ATOM 914 O O . GLY A 1 117 ? -0.078 -7.549 4.499 1.00 76.88 117 GLY A O 1
ATOM 915 N N . TYR A 1 118 ? 0.356 -7.057 2.346 1.00 76.44 118 TYR A N 1
ATOM 916 C CA . TYR A 1 118 ? 0.897 -5.718 2.580 1.00 76.44 118 TYR A CA 1
ATOM 917 C C . TYR A 1 118 ? -0.084 -4.682 2.040 1.00 76.44 118 TYR A C 1
ATOM 919 O O . TYR A 1 118 ? -0.345 -4.629 0.841 1.00 76.44 118 TYR A O 1
ATOM 927 N N . ARG A 1 119 ? -0.646 -3.862 2.930 1.00 69.75 119 ARG A N 1
ATOM 928 C CA . ARG A 1 119 ? -1.481 -2.718 2.554 1.00 69.75 119 ARG A CA 1
ATOM 929 C C . ARG A 1 119 ? -0.680 -1.461 2.852 1.00 69.75 119 ARG A C 1
ATOM 931 O O . ARG A 1 119 ? -0.356 -1.201 4.011 1.00 69.75 119 ARG A O 1
ATOM 938 N N . VAL A 1 120 ? -0.360 -0.694 1.815 1.00 62.91 120 VAL A N 1
ATOM 939 C CA . VAL A 1 120 ? 0.059 0.693 2.010 1.00 62.91 120 VAL A CA 1
ATOM 940 C C . VAL A 1 120 ? -1.197 1.437 2.431 1.00 62.91 120 VAL A C 1
ATOM 942 O O . VAL A 1 120 ? -2.175 1.482 1.686 1.00 62.91 120 VAL A O 1
ATOM 945 N N . SER A 1 121 ? -1.210 1.972 3.648 1.00 51.47 121 SER A N 1
ATOM 946 C CA . SER A 1 121 ? -2.197 2.972 4.034 1.00 51.47 121 SER A CA 1
ATOM 947 C C . SER A 1 121 ? -1.963 4.173 3.127 1.00 51.47 121 SER A C 1
ATOM 949 O O . SER A 1 121 ? -1.055 4.966 3.369 1.00 51.47 121 SER A O 1
ATOM 951 N N . SER A 1 122 ? -2.704 4.251 2.024 1.00 43.94 122 SER A N 1
ATOM 952 C CA . SER A 1 122 ? -2.672 5.395 1.131 1.00 43.94 122 SER A CA 1
ATOM 953 C C . SER A 1 122 ? -3.130 6.611 1.931 1.00 43.94 122 SER A C 1
ATOM 955 O O . SER A 1 122 ? -4.326 6.847 2.075 1.00 43.94 122 SER A O 1
ATOM 957 N N . CYS A 1 123 ? -2.183 7.385 2.455 1.00 37.28 123 CYS A N 1
ATOM 958 C CA . CYS A 1 123 ? -2.418 8.792 2.744 1.00 37.28 123 CYS A CA 1
ATOM 959 C C . CYS A 1 123 ? -2.579 9.493 1.389 1.00 37.28 123 CYS A C 1
ATOM 961 O O . CYS A 1 123 ? -1.657 10.108 0.858 1.00 37.28 123 CYS A O 1
ATOM 963 N N . SER A 1 124 ? -3.759 9.347 0.784 1.00 38.78 124 SER A N 1
ATOM 964 C CA . SER A 1 124 ? -4.289 10.375 -0.103 1.00 38.78 124 SER A CA 1
ATOM 965 C C . SER A 1 124 ? -4.394 11.677 0.692 1.00 38.78 124 SER A C 1
ATOM 967 O O . SER A 1 124 ? -4.500 11.647 1.913 1.00 38.78 124 SER A O 1
ATOM 969 N N . ARG A 1 125 ? -4.398 12.830 0.013 1.00 45.03 125 ARG A N 1
ATOM 970 C CA . ARG A 1 125 ? -4.588 14.164 0.629 1.00 45.03 125 ARG A CA 1
ATOM 971 C C . ARG A 1 125 ? -5.794 14.274 1.568 1.00 45.03 125 ARG A C 1
ATOM 973 O O . ARG A 1 125 ? -5.861 15.224 2.339 1.00 45.03 125 ARG A O 1
ATOM 980 N N . ASP A 1 126 ? -6.686 13.298 1.524 1.00 52.03 126 ASP A N 1
ATOM 981 C CA . ASP A 1 126 ? -7.732 13.100 2.495 1.00 52.03 126 ASP A CA 1
ATOM 982 C C . ASP A 1 126 ? -7.503 11.810 3.310 1.00 52.03 126 ASP A C 1
ATOM 984 O O . ASP A 1 126 ? -7.517 10.707 2.762 1.00 52.03 126 ASP A O 1
ATOM 988 N N . ASP A 1 127 ? -7.319 11.953 4.629 1.00 73.19 127 ASP A N 1
ATOM 989 C CA . ASP A 1 127 ? -7.151 10.866 5.614 1.00 73.19 127 ASP A CA 1
ATOM 990 C C . ASP A 1 127 ? -8.464 10.086 5.872 1.00 73.19 127 ASP A C 1
ATOM 992 O O . ASP A 1 127 ? -8.888 9.943 7.024 1.00 73.19 127 ASP A O 1
ATOM 996 N N . TYR A 1 128 ? -9.185 9.635 4.840 1.00 84.56 128 TYR A N 1
ATOM 997 C CA . TYR A 1 128 ? -10.399 8.827 5.010 1.00 84.56 128 TYR A CA 1
ATOM 998 C C . TYR A 1 128 ? -10.554 7.730 3.958 1.00 84.56 128 TYR A C 1
ATOM 1000 O O . TYR A 1 128 ? -10.027 7.801 2.856 1.00 84.56 128 TYR A O 1
ATOM 1008 N N . PHE A 1 129 ? -11.322 6.707 4.317 1.00 86.69 129 PHE A N 1
ATOM 1009 C CA . PHE A 1 129 ? -11.691 5.605 3.443 1.00 86.69 129 PHE A CA 1
ATOM 1010 C C . PHE A 1 129 ? -13.026 5.907 2.753 1.00 86.69 129 PHE A C 1
ATOM 1012 O O . PHE A 1 129 ? -14.034 6.124 3.432 1.00 86.69 129 PHE A O 1
ATOM 1019 N N . ASP A 1 130 ? -13.043 5.974 1.422 1.00 87.62 130 ASP A N 1
ATOM 1020 C CA . ASP A 1 130 ? -14.274 6.226 0.668 1.00 87.62 130 ASP A CA 1
ATOM 1021 C C . ASP A 1 130 ? -15.133 4.952 0.606 1.00 87.62 130 ASP A C 1
ATOM 1023 O O . ASP A 1 130 ? -14.697 3.910 0.120 1.00 87.62 130 ASP A O 1
ATOM 1027 N N . TRP A 1 131 ? -16.350 5.029 1.144 1.00 90.38 131 TRP A N 1
ATOM 1028 C CA . TRP A 1 131 ? -17.334 3.943 1.214 1.00 90.38 131 TRP A CA 1
ATOM 1029 C C . TRP A 1 131 ? -18.666 4.369 0.579 1.00 90.38 131 TRP A C 1
ATOM 1031 O O . TRP A 1 131 ? -19.731 3.858 0.922 1.00 90.38 131 TRP A O 1
ATOM 1041 N N . ARG A 1 132 ? -18.655 5.351 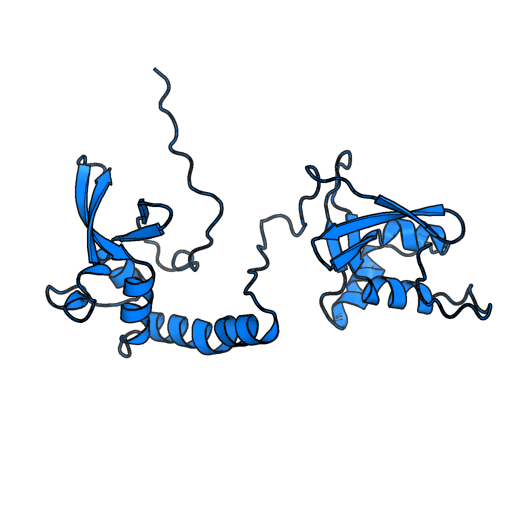-0.328 1.00 88.94 132 ARG A N 1
ATOM 1042 C CA . ARG A 1 132 ? -19.889 5.832 -0.971 1.00 88.94 132 ARG A CA 1
ATOM 1043 C C . ARG A 1 132 ? -20.504 4.825 -1.941 1.00 88.94 132 ARG A C 1
ATOM 1045 O O . ARG A 1 132 ? -21.719 4.815 -2.090 1.00 88.94 132 ARG A O 1
ATOM 1052 N N . ASP A 1 133 ? -19.699 3.945 -2.521 1.00 87.75 133 ASP A N 1
ATOM 1053 C CA . ASP A 1 133 ? -20.164 2.965 -3.512 1.00 87.75 133 ASP A CA 1
ATOM 1054 C C . ASP A 1 133 ? -20.615 1.634 -2.889 1.00 87.75 133 ASP A C 1
ATOM 1056 O O . ASP A 1 133 ? -21.004 0.704 -3.594 1.00 87.75 133 ASP A O 1
ATOM 1060 N N . ARG A 1 134 ? -20.545 1.511 -1.557 1.00 88.81 134 ARG A N 1
ATOM 1061 C CA . ARG A 1 134 ? -20.853 0.277 -0.827 1.00 88.81 134 ARG A CA 1
ATOM 1062 C C . ARG A 1 134 ? -21.936 0.522 0.225 1.00 88.81 134 ARG A C 1
ATOM 1064 O O . ARG A 1 134 ? -21.952 1.572 0.870 1.00 88.81 134 ARG A O 1
ATOM 1071 N N . PRO A 1 135 ? -22.838 -0.447 0.457 1.00 89.62 135 PRO A N 1
ATOM 1072 C CA . PRO A 1 135 ? -23.845 -0.312 1.497 1.00 89.62 135 PRO A CA 1
ATOM 1073 C C . PRO A 1 135 ? -23.203 -0.357 2.891 1.00 89.62 135 PRO A C 1
ATOM 1075 O O . PRO A 1 135 ? -22.184 -1.010 3.115 1.00 89.62 135 PRO A O 1
ATOM 1078 N N . TYR A 1 136 ? -23.822 0.329 3.848 1.00 91.81 136 TYR A N 1
ATOM 1079 C CA . TYR A 1 136 ? -23.557 0.163 5.277 1.00 91.81 136 TYR A CA 1
ATOM 1080 C C . TYR A 1 136 ? -24.813 -0.404 5.946 1.00 91.81 136 TYR A C 1
ATOM 1082 O O . TYR A 1 136 ? -25.934 -0.175 5.487 1.00 91.81 136 TYR A O 1
ATOM 1090 N N . ARG A 1 137 ? -24.642 -1.129 7.051 1.00 91.81 137 ARG A N 1
ATOM 1091 C CA . ARG A 1 137 ? -25.743 -1.676 7.850 1.00 91.81 137 ARG A CA 1
ATOM 1092 C C . ARG A 1 137 ? -26.056 -0.752 9.025 1.00 91.81 137 ARG A C 1
ATOM 1094 O O . ARG A 1 137 ? -25.195 -0.018 9.503 1.00 91.81 137 ARG A O 1
ATOM 1101 N N . ARG A 1 138 ? -27.291 -0.782 9.519 1.00 91.75 138 ARG A N 1
ATOM 1102 C CA . ARG A 1 138 ? -27.664 -0.170 10.800 1.00 91.75 138 ARG A CA 1
ATOM 1103 C C . ARG A 1 138 ? -27.916 -1.277 11.807 1.00 91.75 138 ARG A C 1
ATOM 1105 O O . ARG A 1 138 ? -28.616 -2.237 11.499 1.00 91.75 138 ARG A O 1
ATOM 1112 N N . VAL A 1 139 ? -27.312 -1.146 12.978 1.00 89.75 139 VAL A N 1
ATOM 1113 C CA . VAL A 1 139 ? -27.434 -2.107 14.072 1.00 89.75 139 VAL A CA 1
ATOM 1114 C C . VAL A 1 139 ? -27.952 -1.364 15.292 1.00 89.75 139 VAL A C 1
ATOM 1116 O O . VAL A 1 139 ? -27.391 -0.335 15.673 1.00 89.75 139 VAL A O 1
ATOM 1119 N N . SER A 1 140 ? -29.030 -1.861 15.892 1.00 86.94 140 SER A N 1
ATOM 1120 C CA . SER A 1 140 ? -29.621 -1.240 17.074 1.00 86.94 140 SER A CA 1
ATOM 1121 C C . SER A 1 140 ? -28.741 -1.470 18.304 1.00 86.94 140 SER A C 1
ATOM 1123 O O . SER A 1 140 ? -28.298 -2.583 18.579 1.00 86.94 140 SER A O 1
ATOM 1125 N N . TYR A 1 141 ? -28.474 -0.397 19.046 1.00 83.06 141 TYR A N 1
ATOM 1126 C CA . TYR A 1 141 ? -27.652 -0.397 20.249 1.00 83.06 141 TYR A CA 1
ATOM 1127 C C . TYR A 1 141 ? -28.213 0.579 21.292 1.00 83.06 141 TYR A C 1
ATOM 1129 O O . TYR A 1 141 ? -28.249 1.795 21.091 1.00 83.06 141 TYR A O 1
ATOM 1137 N N . ARG A 1 142 ? -28.606 0.041 22.454 1.00 79.00 142 ARG A N 1
ATOM 1138 C CA . ARG A 1 142 ? -29.270 0.778 23.544 1.00 79.00 142 ARG A CA 1
ATOM 1139 C C . ARG A 1 142 ? -30.505 1.541 23.045 1.00 79.00 142 ARG A C 1
ATOM 1141 O O . ARG A 1 142 ? -31.521 0.924 22.759 1.00 79.00 142 ARG A O 1
ATOM 1148 N N . ASN A 1 143 ? -30.399 2.864 22.933 1.00 77.50 143 ASN A N 1
ATOM 1149 C CA . ASN A 1 143 ? -31.508 3.780 22.663 1.00 77.50 143 ASN A CA 1
ATOM 1150 C C . ASN A 1 143 ? -31.480 4.335 21.228 1.00 77.50 143 ASN A C 1
ATOM 1152 O O . ASN A 1 143 ? -32.066 5.383 20.961 1.00 77.50 143 ASN A O 1
ATOM 1156 N N . GLY A 1 144 ? -30.751 3.700 20.309 1.00 85.50 144 GLY A N 1
ATOM 1157 C CA . GLY A 1 144 ? -30.692 4.142 18.920 1.00 85.50 144 GLY A CA 1
ATOM 1158 C C . GLY A 1 144 ? -29.975 3.156 18.011 1.00 85.50 144 GLY A C 1
ATOM 1159 O O . GLY A 1 144 ? -29.608 2.062 18.425 1.00 85.50 144 GLY A O 1
ATOM 1160 N N . ASP A 1 145 ? -29.758 3.566 16.766 1.00 90.88 145 ASP A N 1
ATOM 1161 C CA . ASP A 1 145 ? -29.007 2.774 15.796 1.00 90.88 145 ASP A CA 1
ATOM 1162 C C . ASP A 1 145 ? -27.595 3.312 15.604 1.00 90.88 145 ASP A C 1
ATOM 1164 O O . ASP A 1 145 ? -27.357 4.529 15.612 1.00 90.88 145 ASP A O 1
ATOM 1168 N N . VAL A 1 146 ? -26.688 2.379 15.333 1.00 92.62 146 VAL A N 1
ATOM 1169 C CA . VAL A 1 146 ? -25.294 2.615 14.981 1.00 92.62 146 VAL A CA 1
ATOM 1170 C C . VAL A 1 146 ? -25.065 2.158 13.549 1.00 92.62 146 VAL A C 1
ATOM 1172 O O . VAL A 1 146 ? -25.417 1.037 13.176 1.00 92.62 146 VAL A O 1
ATOM 1175 N N . ARG A 1 147 ? -24.472 3.030 12.731 1.00 94.44 147 ARG A N 1
ATOM 1176 C CA . ARG A 1 147 ? -24.026 2.667 11.381 1.00 94.44 147 ARG A CA 1
ATOM 1177 C C . ARG A 1 147 ? -22.783 1.785 11.454 1.00 94.44 147 ARG A C 1
ATOM 1179 O O . ARG A 1 147 ? -21.830 2.122 12.159 1.00 94.44 147 ARG A O 1
ATOM 1186 N N . VAL A 1 148 ? -22.803 0.692 10.700 1.00 93.69 148 VAL A N 1
ATOM 1187 C CA . VAL A 1 148 ? -21.759 -0.331 10.654 1.00 93.69 148 VAL A CA 1
ATOM 1188 C C . VAL A 1 148 ? -21.340 -0.582 9.212 1.00 93.69 148 VAL A C 1
ATOM 1190 O O . VAL A 1 148 ? -22.176 -0.780 8.333 1.00 93.69 148 VAL A O 1
ATOM 1193 N N . VAL A 1 149 ? -20.035 -0.572 8.987 1.00 93.81 149 VAL A N 1
ATOM 1194 C CA . VAL A 1 149 ? -19.380 -0.888 7.719 1.00 93.81 149 VAL A CA 1
ATOM 1195 C C . VAL A 1 149 ? -18.641 -2.213 7.876 1.00 93.81 149 VAL A C 1
ATOM 1197 O O . VAL A 1 149 ? -17.943 -2.407 8.870 1.00 93.81 149 VAL A O 1
ATOM 1200 N N . GLU A 1 150 ? -18.789 -3.117 6.912 1.00 91.50 150 GLU A N 1
ATOM 1201 C CA . GLU A 1 150 ? -18.129 -4.427 6.909 1.00 91.50 150 GLU A CA 1
ATOM 1202 C C . GLU A 1 150 ? -17.126 -4.486 5.746 1.00 91.50 150 GLU A C 1
ATOM 1204 O O . GLU A 1 150 ? -17.530 -4.524 4.586 1.00 91.50 150 GLU A O 1
ATOM 1209 N N . ASP A 1 151 ? -15.821 -4.463 6.048 1.00 84.06 151 ASP A N 1
ATOM 1210 C CA . ASP A 1 151 ? -14.733 -4.624 5.068 1.00 84.06 151 ASP A CA 1
ATOM 1211 C C . ASP A 1 151 ? -14.088 -6.004 5.263 1.00 84.06 151 ASP A C 1
ATOM 1213 O O . ASP A 1 151 ? -13.174 -6.187 6.069 1.00 84.06 151 ASP A O 1
ATOM 1217 N N . GLY A 1 152 ? -14.609 -7.011 4.558 1.00 83.69 152 GLY A N 1
ATOM 1218 C CA . GLY A 1 152 ? -14.158 -8.397 4.696 1.00 83.69 152 GLY A CA 1
ATOM 1219 C C . GLY A 1 152 ? -14.516 -8.985 6.064 1.00 83.69 152 GLY A C 1
ATOM 1220 O O . GLY A 1 152 ? -15.686 -9.219 6.348 1.00 83.69 152 GLY A O 1
ATOM 1221 N N . GLN A 1 153 ? -13.505 -9.253 6.895 1.00 77.25 153 GLN A N 1
ATOM 1222 C CA . GLN A 1 153 ? -13.686 -9.758 8.266 1.00 77.25 153 GLN A CA 1
ATOM 1223 C C . GLN A 1 153 ? -13.764 -8.630 9.310 1.00 77.25 153 GLN A C 1
ATOM 1225 O O . GLN A 1 153 ? -14.164 -8.868 10.450 1.00 77.25 153 GLN A O 1
ATOM 1230 N N . ASP A 1 154 ? -13.403 -7.399 8.936 1.00 84.19 154 ASP A N 1
ATOM 1231 C CA . ASP A 1 154 ? -13.347 -6.272 9.861 1.00 84.19 154 ASP A CA 1
ATOM 1232 C C . ASP A 1 154 ? -14.668 -5.495 9.874 1.00 84.19 154 ASP A C 1
ATOM 1234 O O . ASP A 1 154 ? -15.174 -5.053 8.838 1.00 84.19 154 ASP A O 1
ATOM 1238 N N . ARG A 1 155 ? -15.204 -5.263 11.078 1.00 91.25 155 ARG A N 1
ATOM 1239 C CA . ARG A 1 155 ? -16.390 -4.426 11.304 1.00 91.25 155 ARG A CA 1
ATOM 1240 C C . ARG A 1 155 ? -16.009 -3.072 11.879 1.00 91.25 155 ARG A C 1
ATOM 1242 O O . ARG A 1 155 ? -15.270 -2.993 12.859 1.00 91.25 155 ARG A O 1
ATOM 1249 N N . TRP A 1 156 ? -16.584 -2.023 11.304 1.00 94.25 156 TRP A N 1
ATOM 1250 C CA . TRP A 1 156 ? -16.336 -0.627 11.646 1.00 94.25 156 TRP A CA 1
ATOM 1251 C C . TRP A 1 156 ? -17.632 0.052 12.085 1.00 94.25 156 TRP A C 1
ATOM 1253 O O . TRP A 1 156 ? -18.579 0.155 11.312 1.00 94.25 156 TRP A O 1
ATOM 1263 N N . TYR A 1 157 ? -17.669 0.556 13.315 1.00 94.81 157 TYR A N 1
ATOM 1264 C CA . TYR A 1 157 ? -18.847 1.149 13.950 1.00 94.81 157 TYR A CA 1
ATOM 1265 C C . TYR A 1 157 ? -18.707 2.665 14.037 1.00 94.81 157 TYR A C 1
ATOM 1267 O O . TYR A 1 157 ? -17.661 3.172 14.448 1.00 94.81 157 TYR A O 1
ATOM 1275 N N . SER A 1 158 ? -19.764 3.404 13.695 1.00 95.00 158 SER A N 1
ATOM 1276 C CA . SER A 1 158 ? -19.752 4.866 13.775 1.00 95.00 158 SER A CA 1
ATOM 1277 C C . SER A 1 158 ? -19.558 5.336 15.217 1.00 95.00 158 SER A C 1
ATOM 1279 O O . SER A 1 158 ? -20.410 5.124 16.082 1.00 95.00 158 SER A O 1
ATOM 1281 N N . VAL A 1 159 ? -18.451 6.039 15.471 1.00 93.62 159 VAL A N 1
ATOM 1282 C CA . VAL A 1 159 ? -18.114 6.563 16.804 1.00 93.62 159 VAL A CA 1
ATOM 1283 C C . VAL A 1 159 ? -19.145 7.595 17.249 1.00 93.62 159 VAL A C 1
ATOM 1285 O O . VAL A 1 159 ? -19.533 7.614 18.413 1.00 93.62 159 VAL A O 1
ATOM 1288 N N . ASN A 1 160 ? -19.620 8.439 16.331 1.00 92.75 160 ASN A N 1
ATOM 1289 C CA . ASN A 1 160 ? -20.607 9.464 16.663 1.00 92.75 160 ASN A CA 1
ATOM 1290 C C . ASN A 1 160 ? -21.954 8.844 17.061 1.00 92.75 160 ASN A C 1
ATOM 1292 O O . ASN A 1 160 ? -22.559 9.255 18.051 1.00 92.75 160 ASN A O 1
ATOM 1296 N N . ASP A 1 161 ? -22.397 7.813 16.335 1.00 92.12 161 ASP A N 1
ATOM 1297 C CA . ASP A 1 161 ? -23.639 7.118 16.671 1.00 92.12 161 ASP A CA 1
ATOM 1298 C C . ASP A 1 161 ? -23.509 6.367 18.003 1.00 92.12 161 ASP A C 1
ATOM 1300 O O . ASP A 1 161 ? -24.428 6.424 18.819 1.00 92.12 161 ASP A O 1
ATOM 1304 N N . LEU A 1 162 ? -22.359 5.729 18.262 1.00 90.19 162 LEU A N 1
ATOM 1305 C CA . LEU A 1 162 ? -22.067 5.079 19.544 1.00 90.19 162 LEU A CA 1
ATOM 1306 C C . LEU A 1 162 ? -22.115 6.075 20.706 1.00 90.19 162 LEU A C 1
ATOM 1308 O O . LEU A 1 162 ? -22.803 5.832 21.694 1.00 90.19 162 LEU A O 1
ATOM 1312 N N . LEU A 1 163 ? -21.428 7.215 20.591 1.00 89.12 163 LEU A N 1
ATOM 1313 C CA . LEU A 1 163 ? -21.408 8.245 21.634 1.00 89.12 163 LEU A CA 1
ATOM 1314 C C . LEU A 1 163 ? -22.804 8.816 21.895 1.00 89.12 163 LEU A C 1
ATOM 1316 O O . LEU A 1 163 ? -23.185 8.978 23.057 1.00 89.12 163 LEU A O 1
ATOM 1320 N N . ARG A 1 164 ? -23.597 9.024 20.836 1.00 89.00 164 ARG A N 1
ATOM 1321 C CA . ARG A 1 164 ? -25.007 9.415 20.940 1.00 89.00 164 ARG A CA 1
ATOM 1322 C C . ARG A 1 164 ? -25.831 8.367 21.693 1.00 89.00 164 ARG A C 1
ATOM 1324 O O . ARG A 1 164 ? -26.552 8.729 22.618 1.00 89.00 164 ARG A O 1
ATOM 1331 N N . CYS A 1 165 ? -25.683 7.081 21.368 1.00 86.88 165 CYS A N 1
ATOM 1332 C CA . CYS A 1 165 ? -26.381 5.988 22.062 1.00 86.88 165 CYS A CA 1
ATOM 1333 C C . CYS A 1 165 ? -25.933 5.826 23.527 1.00 86.88 165 CYS A C 1
ATOM 1335 O O . CYS A 1 165 ? -26.703 5.372 24.371 1.00 86.88 165 CYS A O 1
ATOM 1337 N N . LEU A 1 166 ? -24.695 6.215 23.850 1.00 84.44 166 LEU A N 1
ATOM 1338 C CA . LEU A 1 166 ? -24.176 6.273 25.220 1.00 84.44 166 LEU A CA 1
ATOM 1339 C C . LEU A 1 166 ? -24.634 7.529 25.987 1.00 84.44 166 LEU A C 1
ATOM 1341 O O . LEU A 1 166 ? -24.371 7.630 27.187 1.00 84.44 166 LEU A O 1
ATOM 1345 N N . GLY A 1 167 ? -25.284 8.492 25.322 1.00 83.50 167 GLY A N 1
ATOM 1346 C CA . GLY A 1 167 ? -25.635 9.790 25.902 1.00 83.50 167 GLY A CA 1
ATOM 1347 C C . GLY A 1 167 ? -24.413 10.658 26.233 1.00 83.50 167 GLY A C 1
ATOM 1348 O O . GLY A 1 167 ? -24.480 11.504 27.129 1.00 83.50 167 GLY A O 1
ATOM 1349 N N . SER A 1 168 ? -23.284 10.418 25.559 1.00 81.69 168 SER A N 1
ATOM 1350 C CA . SER A 1 168 ? -22.059 11.198 25.715 1.00 81.69 168 SER A CA 1
ATOM 1351 C C . SER A 1 168 ? -22.119 12.471 24.872 1.00 81.69 168 SER A C 1
ATOM 1353 O O . SER A 1 168 ? -22.579 12.451 23.734 1.00 81.69 168 SER A O 1
ATOM 1355 N N . ARG A 1 169 ? -21.615 13.578 25.427 1.00 78.50 169 ARG A N 1
ATOM 1356 C CA . ARG A 1 169 ? -21.440 14.860 24.718 1.00 78.50 169 ARG A CA 1
ATOM 1357 C C . ARG A 1 169 ? -20.015 15.054 24.189 1.00 78.50 169 ARG A C 1
ATOM 1359 O O . ARG A 1 169 ? -19.677 16.136 23.726 1.00 78.50 169 ARG A O 1
ATOM 1366 N N . THR A 1 170 ? -19.156 14.045 24.322 1.00 81.31 170 THR A N 1
ATOM 1367 C CA . THR A 1 170 ? -17.760 14.124 23.881 1.00 81.31 170 THR A CA 1
ATOM 1368 C C . THR A 1 170 ? -17.673 14.121 22.360 1.00 81.31 170 THR A C 1
ATOM 1370 O O . THR A 1 170 ? -18.383 13.371 21.694 1.00 81.31 170 THR A O 1
ATOM 1373 N N . GLU A 1 171 ? -16.758 14.912 21.808 1.00 83.62 171 GLU A N 1
ATOM 1374 C CA . GLU A 1 171 ? -16.478 14.880 20.377 1.00 83.62 171 GLU A CA 1
ATOM 1375 C C . GLU A 1 171 ? -15.810 13.562 19.968 1.00 83.62 171 GLU A C 1
ATOM 1377 O O . GLU A 1 171 ? -14.848 13.100 20.592 1.00 83.62 171 GLU A O 1
ATOM 1382 N N . SER A 1 172 ? -16.272 12.990 18.854 1.00 86.94 172 SER A N 1
ATOM 1383 C CA . SER A 1 172 ? -15.728 11.748 18.292 1.00 86.94 172 SER A CA 1
ATOM 1384 C C . SER A 1 172 ? -14.215 11.825 18.057 1.00 86.94 172 SER A C 1
ATOM 1386 O O . SER A 1 172 ? -13.496 10.882 18.384 1.00 86.94 172 SER A O 1
ATOM 1388 N N . THR A 1 173 ? -13.703 12.975 17.610 1.00 88.69 173 THR A N 1
ATOM 1389 C CA . THR A 1 173 ? -12.266 13.216 17.410 1.00 88.69 173 THR A CA 1
ATOM 1390 C C . THR A 1 173 ? -11.455 13.057 18.699 1.00 88.69 173 THR A C 1
ATOM 1392 O O . THR A 1 173 ? -10.367 12.479 18.678 1.00 88.69 173 THR A O 1
ATOM 1395 N N . GLN A 1 174 ? -11.963 13.531 19.841 1.00 87.69 174 GLN A N 1
ATOM 1396 C CA . GLN A 1 174 ? -11.257 13.420 21.120 1.00 87.69 174 GLN A CA 1
ATOM 1397 C C . GLN A 1 174 ? -11.195 11.963 21.598 1.00 87.69 174 GLN A C 1
ATOM 1399 O O . GLN A 1 174 ? -10.148 11.508 22.068 1.00 87.69 174 GLN A O 1
ATOM 1404 N N . CYS A 1 175 ? -12.294 11.223 21.444 1.00 87.75 175 CYS A N 1
ATOM 1405 C CA . CYS A 1 175 ? -12.356 9.792 21.738 1.00 87.75 175 CYS A CA 1
ATOM 1406 C C . CYS A 1 175 ? -11.396 8.993 20.851 1.00 87.75 175 CYS A C 1
ATOM 1408 O O . CYS A 1 175 ? -10.601 8.204 21.362 1.00 87.75 175 CYS A O 1
ATOM 1410 N N . VAL A 1 176 ? -11.402 9.254 19.543 1.00 89.62 176 VAL A N 1
ATOM 1411 C CA . VAL A 1 176 ? -10.528 8.569 18.585 1.00 89.62 176 VAL A CA 1
ATOM 1412 C C . VAL A 1 176 ? -9.057 8.851 18.847 1.00 89.62 176 VAL A C 1
ATOM 1414 O O . VAL A 1 176 ? -8.263 7.920 18.864 1.00 89.62 176 VAL A O 1
ATOM 1417 N N . ARG A 1 177 ? -8.673 10.096 19.152 1.00 87.44 177 ARG A N 1
ATOM 1418 C CA . ARG A 1 177 ? -7.281 10.410 19.525 1.00 87.44 177 ARG A CA 1
ATOM 1419 C C . ARG A 1 177 ? -6.796 9.595 20.726 1.00 87.44 177 ARG A C 1
ATOM 1421 O O . ARG A 1 177 ? -5.621 9.244 20.794 1.00 87.44 177 ARG A O 1
ATOM 1428 N N . ARG A 1 178 ? -7.681 9.301 21.684 1.00 87.06 178 ARG A N 1
ATOM 1429 C CA . ARG A 1 178 ? -7.353 8.458 22.844 1.00 87.06 178 ARG A CA 1
ATOM 1430 C C . ARG A 1 178 ? -7.275 6.980 22.475 1.00 87.06 178 ARG A C 1
ATOM 1432 O O . ARG A 1 178 ? -6.346 6.322 22.932 1.00 87.06 178 ARG A O 1
ATOM 1439 N N . LEU A 1 179 ? -8.200 6.487 21.650 1.00 86.44 179 LEU A N 1
ATOM 1440 C CA . LEU A 1 179 ? -8.164 5.116 21.128 1.00 86.44 179 LEU A CA 1
ATOM 1441 C C . LEU A 1 179 ? -6.876 4.866 20.343 1.00 86.44 179 LEU A C 1
ATOM 1443 O O . LEU A 1 179 ? -6.134 3.933 20.646 1.00 86.44 179 LEU A O 1
ATOM 1447 N N . ASN A 1 180 ? -6.564 5.771 19.415 1.00 88.56 180 ASN A N 1
ATOM 1448 C CA . ASN A 1 180 ? -5.456 5.596 18.489 1.00 88.56 180 ASN A CA 1
ATOM 1449 C C . ASN A 1 180 ? -4.073 5.722 19.138 1.00 88.56 180 ASN A C 1
ATOM 1451 O O . ASN A 1 180 ? -3.070 5.327 18.553 1.00 88.56 180 ASN A O 1
ATOM 1455 N N . ARG A 1 181 ? -3.999 6.201 20.388 1.00 83.00 181 ARG A N 1
ATOM 1456 C CA . ARG A 1 181 ? -2.752 6.228 21.165 1.00 83.00 181 ARG A CA 1
ATOM 1457 C C . ARG A 1 181 ? -2.204 4.823 21.447 1.00 83.00 181 ARG A C 1
ATOM 1459 O O . ARG A 1 181 ? -1.008 4.686 21.671 1.00 83.00 181 ARG A O 1
ATOM 1466 N N . ARG A 1 182 ? -3.069 3.801 21.485 1.00 73.31 182 ARG A N 1
ATOM 1467 C CA . ARG A 1 182 ? -2.699 2.407 21.797 1.00 73.31 182 ARG A CA 1
ATOM 1468 C C . ARG A 1 182 ? -2.699 1.473 20.578 1.00 73.31 182 ARG A C 1
ATOM 1470 O O . ARG A 1 182 ? -2.429 0.290 20.745 1.00 73.31 182 ARG A O 1
ATOM 1477 N N . GLY A 1 183 ? -2.978 1.982 19.378 1.00 77.25 183 GLY A N 1
ATOM 1478 C CA . GLY A 1 183 ? -3.015 1.210 18.131 1.00 77.25 183 GLY A CA 1
ATOM 1479 C C . GLY A 1 183 ? -4.000 1.803 17.126 1.00 77.25 183 GLY A C 1
ATOM 1480 O O . GLY A 1 183 ? -4.796 2.653 17.495 1.00 77.25 183 GLY A O 1
ATOM 1481 N N . ASP A 1 184 ? -3.980 1.369 15.868 1.00 83.81 184 ASP A N 1
ATOM 1482 C CA . ASP A 1 184 ? -4.903 1.878 14.842 1.00 83.81 184 ASP A CA 1
ATOM 1483 C C . ASP A 1 184 ? -6.303 1.251 14.982 1.00 83.81 184 ASP A C 1
ATOM 1485 O O . ASP A 1 184 ? -6.652 0.271 14.324 1.00 83.81 184 ASP A O 1
ATOM 1489 N N . LEU A 1 185 ? -7.085 1.775 15.927 1.00 89.75 185 LEU A N 1
ATOM 1490 C CA . LEU A 1 185 ? -8.398 1.238 16.298 1.00 89.75 185 LEU A CA 1
ATOM 1491 C C . LEU A 1 185 ? -9.558 2.001 15.662 1.00 89.75 185 LEU A C 1
ATOM 1493 O O . LEU A 1 185 ? -10.686 1.509 15.652 1.00 89.75 185 LEU A O 1
ATOM 1497 N N . ALA A 1 186 ? -9.311 3.205 15.155 1.00 91.81 186 ALA A N 1
ATOM 1498 C CA . ALA A 1 186 ? -10.325 4.040 14.540 1.00 91.81 186 ALA A CA 1
ATOM 1499 C C . ALA A 1 186 ? -9.781 4.797 13.328 1.00 91.81 186 ALA A C 1
ATOM 1501 O O . ALA A 1 186 ? -8.685 5.350 13.360 1.00 91.81 186 ALA A O 1
ATOM 1502 N N . ARG A 1 187 ? -10.596 4.885 12.278 1.00 91.19 187 ARG A N 1
ATOM 1503 C CA . ARG A 1 187 ? -10.277 5.573 11.022 1.00 91.19 187 ARG A CA 1
ATOM 1504 C C . ARG A 1 187 ? -11.456 6.408 10.549 1.00 91.19 187 ARG A C 1
ATOM 1506 O O . ARG A 1 187 ? -12.586 6.217 11.004 1.00 91.19 187 ARG A O 1
ATOM 1513 N N . LYS A 1 188 ? -11.212 7.340 9.633 1.00 92.69 188 LYS A N 1
ATOM 1514 C CA . LYS A 1 188 ? -12.301 8.070 8.988 1.00 92.69 188 LYS A CA 1
ATOM 1515 C C . LYS A 1 188 ? -12.862 7.260 7.822 1.00 92.69 188 LYS A C 1
ATOM 1517 O O . LYS A 1 188 ? -12.095 6.692 7.051 1.00 92.69 188 LYS A O 1
ATOM 1522 N N . ILE A 1 189 ? -14.183 7.239 7.684 1.00 93.00 189 ILE A N 1
ATOM 1523 C CA . ILE A 1 189 ? -14.895 6.613 6.565 1.00 93.00 189 ILE A CA 1
ATOM 1524 C C . ILE A 1 189 ? -15.952 7.595 6.049 1.00 93.00 189 ILE A C 1
ATOM 1526 O O . ILE A 1 189 ? -16.687 8.196 6.840 1.00 93.00 189 ILE A O 1
ATOM 1530 N N . LEU A 1 190 ? -16.027 7.770 4.730 1.00 93.00 190 LEU A N 1
ATOM 1531 C CA . LEU A 1 190 ? -17.055 8.573 4.069 1.00 93.00 190 LEU A CA 1
ATOM 1532 C C . LEU A 1 190 ? -18.158 7.658 3.533 1.00 93.00 190 LEU A C 1
ATOM 1534 O O . LEU A 1 190 ? -17.910 6.835 2.662 1.00 93.00 190 LEU A O 1
ATOM 1538 N N . LEU A 1 191 ? -19.375 7.803 4.056 1.00 92.44 191 LEU A N 1
ATOM 1539 C CA . LEU A 1 191 ? -20.536 7.029 3.608 1.00 92.44 191 LEU A CA 1
ATOM 1540 C C . LEU A 1 191 ? -21.310 7.756 2.505 1.00 92.44 191 LEU A C 1
ATOM 1542 O O . LEU A 1 191 ? -21.284 8.986 2.421 1.00 92.44 191 LEU A O 1
ATOM 1546 N N . TYR A 1 192 ? -22.078 6.993 1.724 1.00 88.56 192 TYR A N 1
ATOM 1547 C CA . TYR A 1 192 ? -23.037 7.538 0.763 1.00 88.56 192 TYR A CA 1
ATOM 1548 C C . TYR A 1 192 ? -24.013 8.525 1.427 1.00 88.56 192 TYR A C 1
ATOM 1550 O O . TYR A 1 192 ? -24.544 8.258 2.509 1.00 88.56 192 TYR A O 1
ATOM 1558 N N . GLY A 1 193 ? -24.240 9.671 0.777 1.00 86.62 193 GLY A N 1
ATOM 1559 C CA . GLY A 1 193 ? -25.138 10.729 1.257 1.00 86.62 193 GLY A CA 1
ATOM 1560 C C . GLY A 1 193 ? -24.569 11.637 2.357 1.00 86.62 193 GLY A C 1
ATOM 1561 O O . GLY A 1 193 ? -25.273 12.530 2.820 1.00 86.62 193 GLY A O 1
ATOM 1562 N N . MET A 1 194 ? -23.315 11.443 2.782 1.00 86.44 194 MET A N 1
ATOM 1563 C CA . MET A 1 194 ? -22.634 12.323 3.741 1.00 86.44 194 MET A CA 1
ATOM 1564 C C . MET A 1 194 ? -21.726 13.320 3.009 1.00 86.44 194 MET A C 1
ATOM 1566 O O . MET A 1 194 ? -21.071 12.967 2.031 1.00 86.44 194 MET A O 1
ATOM 1570 N N . THR A 1 195 ? -21.652 14.558 3.504 1.00 85.00 195 THR A N 1
ATOM 1571 C CA . THR A 1 195 ? -20.772 15.607 2.951 1.00 85.00 195 THR A CA 1
ATOM 1572 C C . THR A 1 195 ? -19.342 15.531 3.480 1.00 85.00 195 THR A C 1
ATOM 1574 O O . THR A 1 195 ? -18.409 15.957 2.806 1.00 85.00 195 THR A O 1
ATOM 1577 N N . HIS A 1 196 ? -19.161 14.978 4.681 1.00 87.00 196 HIS A N 1
ATOM 1578 C CA . HIS A 1 196 ? -17.868 14.873 5.348 1.00 87.00 196 HIS A CA 1
ATOM 1579 C C . HIS A 1 196 ? -17.646 13.470 5.920 1.00 87.00 196 HIS A C 1
ATOM 1581 O O . HIS A 1 196 ? -18.605 12.816 6.349 1.00 87.00 196 HIS A O 1
ATOM 1587 N N . PRO A 1 197 ? -16.387 13.000 5.957 1.00 91.94 197 PRO A N 1
ATOM 1588 C CA . PRO A 1 197 ? -16.061 11.695 6.505 1.00 91.94 197 PRO A CA 1
ATOM 1589 C C . PRO A 1 197 ? -16.277 11.670 8.022 1.00 91.94 197 PRO A C 1
ATOM 1591 O O . PRO A 1 197 ? -15.904 12.598 8.742 1.00 91.94 197 PRO A O 1
ATOM 1594 N N . GLY A 1 198 ? -16.863 10.581 8.514 1.00 92.50 198 GLY A N 1
ATOM 1595 C CA . GLY A 1 198 ? -17.088 10.346 9.938 1.00 92.50 198 GLY A CA 1
ATOM 1596 C C . GLY A 1 198 ? -16.024 9.432 10.536 1.00 92.50 198 GLY A C 1
ATOM 1597 O O . GLY A 1 198 ? -15.383 8.668 9.824 1.00 92.50 198 GLY A O 1
ATOM 1598 N N . TRP A 1 199 ? -15.849 9.472 11.856 1.00 94.69 199 TRP A N 1
ATOM 1599 C CA . TRP A 1 199 ? -14.984 8.530 12.566 1.00 94.69 199 TRP A CA 1
ATOM 1600 C C . TRP A 1 199 ? -15.683 7.192 12.818 1.00 94.69 199 TRP A C 1
ATOM 1602 O O . TRP A 1 199 ? -16.797 7.161 13.350 1.00 94.69 199 TRP A O 1
ATOM 1612 N N . PHE A 1 200 ? -14.991 6.100 12.506 1.00 95.06 200 PHE A N 1
ATOM 1613 C CA . PHE A 1 200 ? -15.424 4.732 12.762 1.00 95.06 200 PHE A CA 1
ATOM 1614 C C . PHE A 1 200 ? -14.354 3.980 13.547 1.00 95.06 200 PHE A C 1
ATOM 1616 O O . PHE A 1 200 ? -13.168 4.130 13.267 1.00 95.06 200 PHE A O 1
ATOM 1623 N N . ALA A 1 201 ? -14.771 3.173 14.518 1.00 93.69 201 ALA A N 1
ATOM 1624 C CA . ALA A 1 201 ? -13.892 2.323 15.313 1.00 93.69 201 ALA A CA 1
ATOM 1625 C C . ALA A 1 201 ? -14.103 0.853 14.947 1.00 93.69 201 ALA A C 1
ATOM 1627 O O . ALA A 1 201 ? -15.233 0.450 14.675 1.00 93.69 201 ALA A O 1
ATOM 1628 N N . ASN A 1 202 ? -13.038 0.055 14.959 1.00 92.88 202 ASN A N 1
ATOM 1629 C CA . ASN A 1 202 ? -13.149 -1.394 14.822 1.00 92.88 202 ASN A CA 1
ATOM 1630 C C . ASN A 1 202 ? -13.868 -2.006 16.042 1.00 92.88 202 ASN A C 1
ATOM 1632 O O . ASN A 1 202 ? -14.153 -1.308 17.020 1.00 92.88 202 ASN A O 1
ATOM 1636 N N . THR A 1 203 ? -14.145 -3.311 16.014 1.00 89.94 203 THR A N 1
ATOM 1637 C CA . THR A 1 203 ? -14.820 -4.010 17.122 1.00 89.94 203 THR A CA 1
ATOM 1638 C C . THR A 1 203 ? -14.163 -3.720 18.476 1.00 89.94 203 THR A C 1
ATOM 1640 O O . THR A 1 203 ? -14.828 -3.210 19.375 1.00 89.94 203 THR A O 1
ATOM 1643 N N . LEU A 1 204 ? -12.844 -3.897 18.595 1.00 87.81 204 LEU A N 1
ATOM 1644 C CA . LEU A 1 204 ? -12.116 -3.654 19.846 1.00 87.81 204 LEU A CA 1
ATOM 1645 C C . LEU A 1 204 ? -12.178 -2.183 20.296 1.00 87.81 204 LEU A C 1
ATOM 1647 O O . LEU A 1 204 ? -12.381 -1.886 21.472 1.00 87.81 204 LEU A O 1
ATOM 1651 N N . GLY A 1 205 ? -12.043 -1.235 19.370 1.00 89.88 205 GLY A N 1
ATOM 1652 C CA . GLY A 1 205 ? -12.169 0.191 19.654 1.00 89.88 205 GLY A CA 1
ATOM 1653 C C . GLY A 1 205 ? -13.576 0.564 20.120 1.00 89.88 205 GLY A C 1
ATOM 1654 O O . GLY A 1 205 ? -13.727 1.357 21.050 1.00 89.88 205 GLY A O 1
ATOM 1655 N N . SER A 1 206 ? -14.607 -0.038 19.523 1.00 89.12 206 SER A N 1
ATOM 1656 C CA . SER A 1 206 ? -15.998 0.156 19.936 1.00 89.12 206 SER A CA 1
ATOM 1657 C C . SER A 1 206 ? -16.252 -0.382 21.348 1.00 89.12 206 SER A C 1
ATOM 1659 O O . SER A 1 206 ? -16.826 0.329 22.174 1.00 89.12 206 SER A O 1
ATOM 1661 N N . GLU A 1 207 ? -15.725 -1.564 21.676 1.00 86.88 207 GLU A N 1
ATOM 1662 C CA . GLU A 1 207 ? -15.801 -2.149 23.018 1.00 86.88 207 GLU A CA 1
ATOM 1663 C C . GLU A 1 207 ? -15.152 -1.223 24.049 1.00 86.88 207 GLU A C 1
ATOM 1665 O O . GLU A 1 207 ? -15.791 -0.851 25.035 1.00 86.88 207 GLU A O 1
ATOM 1670 N N . LEU A 1 208 ? -13.937 -0.736 23.777 1.00 87.38 208 LEU A N 1
ATOM 1671 C CA . LEU A 1 208 ? -13.239 0.202 24.659 1.00 87.38 208 LEU A CA 1
ATOM 1672 C C . LEU A 1 208 ? -14.035 1.492 24.910 1.00 87.38 208 LEU A C 1
ATOM 1674 O O . LEU A 1 208 ? -14.074 1.975 26.045 1.00 87.38 208 LEU A O 1
ATOM 1678 N N . LEU A 1 209 ? -14.694 2.045 23.884 1.00 85.75 209 LEU A N 1
ATOM 1679 C CA . LEU A 1 209 ? -15.553 3.225 24.046 1.00 85.75 209 LEU A CA 1
ATOM 1680 C C . LEU A 1 209 ? -16.761 2.941 24.937 1.00 85.75 209 LEU A C 1
ATOM 1682 O O . LEU A 1 209 ? -17.140 3.785 25.750 1.00 85.75 209 LEU A O 1
ATOM 1686 N N . THR A 1 210 ? -17.368 1.764 24.789 1.00 80.94 210 THR A N 1
ATOM 1687 C CA . THR A 1 210 ? -18.549 1.389 25.575 1.00 80.94 210 THR A CA 1
ATOM 1688 C C . THR A 1 210 ? -18.210 1.066 27.030 1.00 80.94 210 THR A C 1
ATOM 1690 O O . THR A 1 210 ? -18.962 1.469 27.921 1.00 80.94 210 THR A O 1
ATOM 1693 N N . CYS A 1 211 ? -17.055 0.444 27.287 1.00 74.81 211 CYS A N 1
ATOM 1694 C CA . CYS A 1 211 ? -16.579 0.094 28.627 1.00 74.81 211 CYS A CA 1
ATOM 1695 C C . CYS A 1 211 ? -16.245 1.322 29.491 1.00 74.81 211 CYS A C 1
ATOM 1697 O O . CYS A 1 211 ? -16.407 1.282 30.707 1.00 74.81 211 CYS A O 1
ATOM 1699 N N . GLY A 1 212 ? -15.808 2.433 28.889 1.00 63.75 212 GLY A N 1
ATOM 1700 C CA . GLY A 1 212 ? -15.451 3.658 29.619 1.00 63.75 212 GLY A CA 1
ATOM 1701 C C . GLY A 1 212 ? -16.633 4.489 30.144 1.00 63.75 212 GLY A C 1
ATOM 1702 O O . GLY A 1 212 ? -16.414 5.507 30.802 1.00 63.75 212 GLY A O 1
ATOM 1703 N N . SER A 1 213 ? -17.885 4.113 29.852 1.00 60.28 213 SER A N 1
ATOM 1704 C CA . SER A 1 213 ? -19.063 4.918 30.204 1.00 60.28 213 SER A CA 1
ATOM 1705 C C . SER A 1 213 ? -19.595 4.608 31.613 1.00 60.28 213 SER A C 1
ATOM 1707 O O . SER A 1 213 ? -20.327 3.644 31.831 1.00 60.28 213 SER A O 1
ATOM 1709 N N . LEU A 1 214 ? -19.287 5.489 32.573 1.00 50.81 214 LEU A N 1
ATOM 1710 C CA . LEU A 1 214 ? -19.714 5.417 33.985 1.00 50.81 214 LEU A CA 1
ATOM 1711 C C . LEU A 1 214 ? -21.241 5.437 34.210 1.00 50.81 214 LEU A C 1
ATOM 1713 O O . LEU A 1 214 ? -21.698 5.041 35.279 1.00 50.81 214 LEU A O 1
ATOM 1717 N N . LYS A 1 215 ? -22.048 5.854 33.222 1.00 53.06 215 LYS A N 1
ATOM 1718 C CA . LYS A 1 215 ? -23.525 5.814 33.310 1.00 53.06 215 LYS A CA 1
ATOM 1719 C C . LYS A 1 215 ? -24.113 4.406 33.140 1.00 53.06 215 LYS A C 1
ATOM 1721 O O . LYS A 1 215 ? -25.320 4.237 33.256 1.00 53.06 215 LYS A O 1
ATOM 1726 N N . GLY A 1 216 ? -23.274 3.406 32.866 1.00 47.19 216 GLY A N 1
ATOM 1727 C CA . GLY A 1 216 ? -23.650 2.003 32.719 1.00 47.19 216 GLY A CA 1
ATOM 1728 C C . GLY A 1 216 ? -23.083 1.104 33.814 1.00 47.19 216 GLY A C 1
ATOM 1729 O O . GLY A 1 216 ? -22.593 0.030 33.494 1.00 47.19 216 GLY A O 1
ATOM 1730 N N . ARG A 1 217 ? -23.157 1.490 35.098 1.00 42.41 217 ARG A N 1
ATOM 1731 C CA . ARG A 1 217 ? -23.024 0.533 36.222 1.00 42.41 217 ARG A CA 1
ATOM 1732 C C . ARG A 1 217 ? -24.281 -0.345 36.353 1.00 42.41 217 ARG A C 1
ATOM 1734 O O . ARG A 1 217 ? -24.845 -0.499 37.427 1.00 42.41 217 ARG A O 1
ATOM 1741 N N . VAL A 1 218 ? -24.732 -0.908 35.241 1.00 43.34 218 VAL A N 1
ATOM 1742 C CA . VAL A 1 218 ? -25.580 -2.096 35.237 1.00 43.34 218 VAL A CA 1
ATOM 1743 C C . VAL A 1 218 ? -24.707 -3.163 34.610 1.00 43.34 218 VAL A C 1
ATOM 1745 O O . VAL A 1 218 ? -24.084 -2.913 33.580 1.00 43.34 218 VAL A O 1
ATOM 1748 N N . SER A 1 219 ? -24.603 -4.298 35.285 1.00 40.72 219 SER A N 1
ATOM 1749 C CA . SER A 1 219 ? -23.846 -5.502 34.944 1.00 40.72 219 SER A CA 1
ATOM 1750 C C . SER A 1 219 ? -24.241 -6.083 33.580 1.00 40.72 219 SER A C 1
ATOM 1752 O O . SER A 1 219 ? -24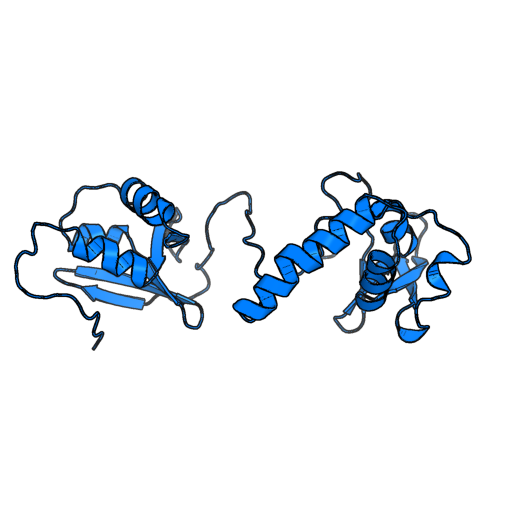.813 -7.160 33.482 1.00 40.72 219 SER A O 1
ATOM 1754 N N . VAL A 1 220 ? -23.945 -5.354 32.511 1.00 42.22 220 VAL A N 1
ATOM 1755 C CA . VAL A 1 220 ? -23.972 -5.814 31.129 1.00 42.22 220 VAL A CA 1
ATOM 1756 C C . VAL A 1 220 ? -22.586 -5.512 30.588 1.00 42.22 220 VAL A C 1
ATOM 1758 O O . VAL A 1 220 ? -22.350 -4.552 29.856 1.00 42.22 220 VAL A O 1
ATOM 1761 N N . GLN A 1 221 ? -21.631 -6.315 31.0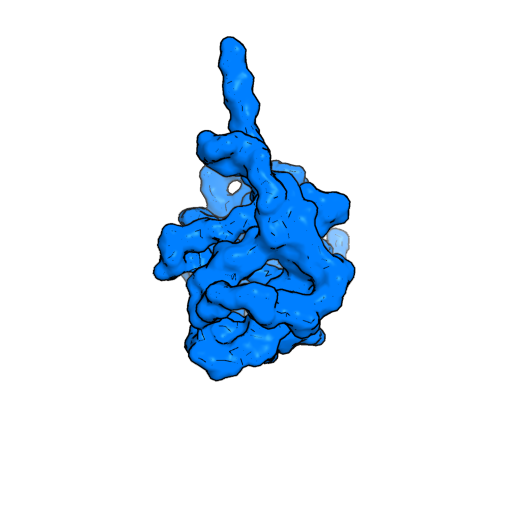50 1.00 39.03 221 GLN A N 1
ATOM 1762 C CA . GLN A 1 221 ? -20.358 -6.480 30.373 1.00 39.03 221 GLN A CA 1
ATOM 1763 C C . GLN A 1 221 ? -20.703 -6.985 28.969 1.00 39.03 221 GLN A C 1
ATOM 1765 O O . GLN A 1 221 ? -21.157 -8.115 28.801 1.00 39.03 221 GLN A O 1
ATOM 1770 N N . LEU A 1 222 ? -20.620 -6.097 27.982 1.00 46.25 222 LEU A N 1
ATOM 1771 C CA . LEU A 1 222 ? -20.965 -6.392 26.598 1.00 46.25 222 LEU A CA 1
ATOM 1772 C C . LEU A 1 222 ? -20.014 -7.470 26.067 1.00 46.25 222 LEU A C 1
ATOM 1774 O O . LEU A 1 222 ? -18.906 -7.167 25.641 1.00 46.25 222 LEU A O 1
ATOM 1778 N N . LYS A 1 223 ? -20.477 -8.721 26.021 1.00 41.88 223 LYS A N 1
ATOM 1779 C CA . LYS A 1 223 ? -20.307 -9.475 24.781 1.00 41.88 223 LYS A CA 1
ATOM 1780 C C . LYS A 1 223 ? -21.217 -8.783 23.774 1.00 41.88 223 LYS A C 1
ATOM 1782 O O . LYS A 1 223 ? -22.426 -8.717 23.992 1.00 41.88 223 LYS A O 1
ATOM 1787 N N . LEU A 1 224 ? -20.642 -8.199 22.730 1.00 47.69 224 LEU A N 1
ATOM 1788 C CA . LEU A 1 224 ? -21.391 -7.708 21.575 1.00 47.69 224 LEU A CA 1
ATOM 1789 C C . LEU A 1 224 ? -22.009 -8.917 20.848 1.00 47.69 224 LEU A C 1
ATOM 1791 O O . LEU A 1 224 ? -21.521 -9.342 19.806 1.00 47.69 224 LEU A O 1
ATOM 1795 N N . GLU A 1 225 ? -23.046 -9.525 21.424 1.00 40.03 225 GLU A N 1
ATOM 1796 C CA . GLU A 1 225 ? -23.832 -10.543 20.733 1.00 40.03 225 GLU A CA 1
ATOM 1797 C C . GLU A 1 225 ? -24.881 -9.837 19.882 1.00 40.03 225 GLU A C 1
ATOM 1799 O O . GLU A 1 225 ? -25.932 -9.399 20.351 1.00 40.03 225 GLU A O 1
ATOM 1804 N N . PHE A 1 226 ? -24.537 -9.675 18.609 1.00 46.41 226 PHE A N 1
ATOM 1805 C CA . PHE A 1 226 ? -25.462 -9.252 17.573 1.00 46.41 226 PHE A CA 1
ATOM 1806 C C . PHE A 1 226 ? -26.437 -10.407 17.308 1.00 46.41 226 PHE A C 1
ATOM 1808 O O . PHE A 1 226 ? -26.018 -11.445 16.797 1.00 46.41 226 PHE A O 1
ATOM 1815 N N . ARG A 1 227 ? -27.708 -10.238 17.691 1.00 36.75 227 ARG A N 1
ATOM 1816 C CA . ARG A 1 227 ? -28.810 -11.047 17.150 1.00 36.75 227 ARG A CA 1
ATOM 1817 C C . ARG A 1 227 ? -29.188 -10.555 15.757 1.00 36.75 227 ARG A C 1
ATOM 1819 O O . ARG A 1 227 ? -29.136 -9.321 15.539 1.00 36.75 227 ARG A O 1
#

Sequence (227 aa):
MEKKKTEQATGLQVFNFNEKAGTPIRVQLINDEPWFVAKDVCKVLGITWSGHTLDQIPNDWKGSVSFTTPGGNQQLVSISEAGLYKLAFRCNSSEKADKFTNWVAGEVLPRIRKTGGYRVSSCSRDDYFDWRDRPYRRVSYRNGDVRVVEDGQDRWYSVNDLLRCLGSRTESTQCVRRLNRRGDLARKILLYGMTHPGWFANTLGSELLTCGSLKGRVSVQLKLEFR

pLDDT: mean 78.89, std 18.82, range [26.23, 95.06]

Foldseek 3Di:
DDDPDPDDPPDDPPDCLPPPQVQDWDWDQDPNFIKTQVVSLCSSQVHDDDPCLCVPPDPVFWDWDWDQDPVGTDTGIIGTPVSSLVSLVPDPPGPSSVVVVCCCVVPAVVCCVVPVHDDDCPPDVDQEAECAVDDWDWADDQPGTWTWDDDDPWIWTFQVVLCVNLVHPDDSVVLCVVLPVVHNFKGWYDYHPDPDTTIIGTPVSSLVSVVPRPVPPPPCSDPVDGD

Radius of gyration: 24.58 Å; chains: 1; bounding box: 58×30×69 Å